Protein AF-A0A9D9UQA8-F1 (afdb_monomer_lite)

pLDDT: mean 71.12, std 26.42, range [23.62, 97.06]

Sequence (272 aa):
EAAGLLGRSFAAMNEIGAGINTLTAAIALDNKNSQYYEWRAVMYESDQQLLKACNDYESAMNLGSAGAENKAKILCGISKSKPSTSAIPKKDPPVVDQEHNIDQNNSTNPTANPNPDELGQNEVLSSGAQESNTPSPTNTEENNSQVKNDTTIIDDSDPVHDENTPKNDDSVNSFVIDEDLTISISGQELGQRKIKEVPSILILADENGRVTVNICVNKEGVVTKAEFNGTMSTIAKKSLVSLALRKAKEFEFMTGKYDLQCGTMVFNIKGS

Structure (mmCIF, N/CA/C/O backbone):
data_AF-A0A9D9UQA8-F1
#
_entry.id   AF-A0A9D9UQA8-F1
#
loop_
_atom_site.group_PDB
_atom_site.id
_atom_site.type_symbol
_atom_site.label_atom_id
_atom_site.label_alt_id
_atom_site.label_comp_id
_atom_site.label_asym_id
_atom_site.label_entity_id
_atom_site.label_seq_id
_atom_site.pdbx_PDB_ins_code
_atom_site.Cartn_x
_atom_site.Cartn_y
_atom_site.Cartn_z
_atom_site.occupancy
_atom_site.B_iso_or_equiv
_atom_site.auth_seq_id
_atom_site.auth_comp_id
_atom_site.auth_asym_id
_atom_site.auth_atom_id
_atom_site.pdbx_PDB_model_num
ATOM 1 N N . GLU A 1 1 ? 7.898 16.976 27.012 1.00 60.09 1 GLU A N 1
ATOM 2 C CA . GLU A 1 1 ? 9.272 16.548 27.363 1.00 60.09 1 GLU A CA 1
ATOM 3 C C . GLU A 1 1 ? 9.364 15.057 27.699 1.00 60.09 1 GLU A C 1
ATOM 5 O O . GLU A 1 1 ? 10.041 14.342 26.973 1.00 60.09 1 GLU A O 1
ATOM 10 N N . ALA A 1 2 ? 8.619 14.551 28.695 1.00 69.25 2 ALA A N 1
ATOM 11 C CA . ALA A 1 2 ? 8.638 13.128 29.080 1.00 69.25 2 ALA A CA 1
ATOM 12 C C . ALA A 1 2 ? 8.337 12.149 27.924 1.00 69.25 2 ALA A C 1
ATOM 14 O O . ALA A 1 2 ? 9.073 11.187 27.728 1.00 69.25 2 ALA A O 1
ATOM 15 N N . ALA A 1 3 ? 7.321 12.435 27.101 1.00 65.56 3 ALA A N 1
ATOM 16 C CA . ALA A 1 3 ? 6.983 11.610 25.934 1.00 65.56 3 ALA A CA 1
ATOM 17 C C . ALA A 1 3 ? 8.094 11.592 24.863 1.00 65.56 3 ALA A C 1
ATOM 19 O O . ALA A 1 3 ? 8.254 10.624 24.126 1.00 65.56 3 ALA A O 1
ATOM 20 N N . GLY A 1 4 ? 8.902 12.652 24.825 1.00 65.06 4 GLY A N 1
ATOM 21 C CA . GLY A 1 4 ? 10.065 12.775 23.961 1.00 65.06 4 GLY A CA 1
ATOM 22 C C . GLY A 1 4 ? 11.247 11.920 24.391 1.00 65.06 4 GLY A C 1
ATOM 23 O O . GLY A 1 4 ? 11.830 11.204 23.580 1.00 65.06 4 GLY A O 1
ATOM 24 N N . LEU A 1 5 ? 11.575 11.962 25.687 1.00 74.81 5 LEU A N 1
ATOM 25 C CA . LEU A 1 5 ? 12.575 11.060 26.260 1.00 74.81 5 LEU A CA 1
ATOM 26 C C . LEU A 1 5 ? 12.154 9.599 26.099 1.00 74.81 5 LEU A C 1
ATOM 28 O O . LEU A 1 5 ? 12.989 8.774 25.744 1.00 74.81 5 LEU A O 1
ATOM 32 N N . LEU A 1 6 ? 10.866 9.307 26.290 1.00 73.88 6 LEU A N 1
ATOM 33 C CA . LEU A 1 6 ? 10.322 7.963 26.141 1.00 73.88 6 LEU A CA 1
ATOM 34 C C . LEU A 1 6 ? 10.410 7.459 24.687 1.00 73.88 6 LEU A C 1
ATOM 36 O O . LEU A 1 6 ? 10.848 6.339 24.435 1.00 73.88 6 LEU A O 1
ATOM 40 N N . GLY A 1 7 ? 10.078 8.308 23.710 1.00 72.44 7 GLY A N 1
ATOM 41 C CA . GLY A 1 7 ? 10.264 7.984 22.293 1.00 72.44 7 GLY A CA 1
ATOM 42 C C . GLY A 1 7 ? 11.726 7.696 21.931 1.00 72.44 7 GLY A C 1
ATOM 43 O O . GLY A 1 7 ? 12.011 6.739 21.215 1.00 72.44 7 GLY A O 1
ATOM 44 N N . ARG A 1 8 ? 12.673 8.468 22.482 1.00 68.38 8 ARG A N 1
ATOM 45 C CA . ARG A 1 8 ? 14.117 8.228 22.304 1.00 68.38 8 ARG A CA 1
ATOM 46 C C . ARG A 1 8 ? 14.625 6.982 23.023 1.00 68.38 8 ARG A C 1
ATOM 48 O O . ARG A 1 8 ? 15.573 6.370 22.545 1.00 68.38 8 ARG A O 1
ATOM 55 N N . SER A 1 9 ? 14.046 6.600 24.160 1.00 77.44 9 SER A N 1
ATOM 56 C CA . SER A 1 9 ? 14.428 5.342 24.805 1.00 77.44 9 SER A CA 1
ATOM 57 C C . SER A 1 9 ? 13.991 4.143 23.973 1.00 77.44 9 SER A C 1
ATOM 59 O O . SER A 1 9 ? 14.776 3.218 23.815 1.00 77.44 9 SER A O 1
ATOM 61 N N . PHE A 1 10 ? 12.802 4.180 23.361 1.00 77.25 10 PHE A N 1
ATOM 62 C CA . PHE A 1 10 ? 12.355 3.102 22.471 1.00 77.25 10 PHE A CA 1
ATOM 63 C C . PHE A 1 10 ? 13.260 2.938 21.246 1.00 77.25 10 PHE A C 1
ATOM 65 O O . PHE A 1 10 ? 13.576 1.813 20.870 1.00 77.25 10 PHE A O 1
ATOM 72 N N . ALA A 1 11 ? 13.767 4.050 20.703 1.00 63.06 11 ALA A N 1
ATOM 73 C CA . ALA A 1 11 ? 14.803 4.044 19.671 1.00 63.06 11 ALA A CA 1
ATOM 74 C C . ALA A 1 11 ? 16.065 3.279 20.090 1.00 63.06 11 ALA A C 1
ATOM 76 O O . ALA A 1 11 ? 16.577 2.458 19.335 1.00 63.06 11 ALA A O 1
ATOM 77 N N . ALA A 1 12 ? 16.559 3.534 21.304 1.00 69.50 12 ALA A N 1
ATOM 78 C CA . ALA A 1 12 ? 17.747 2.873 21.838 1.00 69.50 12 ALA A CA 1
ATOM 79 C C . ALA A 1 12 ? 17.509 1.389 22.169 1.00 69.50 12 ALA A C 1
ATOM 81 O O . ALA A 1 12 ? 18.452 0.604 22.169 1.00 69.50 12 ALA A O 1
ATOM 82 N N . MET A 1 13 ? 16.258 1.008 22.434 1.00 77.50 13 MET A N 1
ATOM 83 C CA . MET A 1 13 ? 15.852 -0.367 22.742 1.00 77.50 13 MET A CA 1
ATOM 84 C C . MET A 1 13 ? 15.472 -1.180 21.492 1.00 77.50 13 MET A C 1
ATOM 86 O O . MET A 1 13 ? 15.017 -2.310 21.627 1.00 77.50 13 MET A O 1
ATOM 90 N N . ASN A 1 14 ? 15.652 -0.628 20.282 1.00 68.06 14 ASN A N 1
ATOM 91 C CA . ASN A 1 14 ? 15.223 -1.225 19.009 1.00 68.06 14 ASN A CA 1
ATOM 92 C C . ASN A 1 14 ? 13.710 -1.543 18.944 1.00 68.06 14 ASN A C 1
ATOM 94 O O . ASN A 1 14 ? 13.250 -2.329 18.119 1.00 68.06 14 ASN A O 1
ATOM 98 N N . GLU A 1 15 ? 12.904 -0.902 19.793 1.00 82.50 15 GLU A N 1
ATOM 99 C CA . GLU A 1 15 ? 11.448 -1.050 19.820 1.00 82.50 15 GLU A CA 1
ATOM 100 C C . GLU A 1 15 ? 10.798 -0.009 18.907 1.00 82.50 15 GLU A C 1
ATOM 102 O O . GLU A 1 15 ? 10.085 0.905 19.336 1.00 82.50 15 GLU A O 1
ATOM 107 N N . ILE A 1 16 ? 11.066 -0.146 17.611 1.00 81.25 16 ILE A N 1
ATOM 108 C CA . ILE A 1 16 ? 10.695 0.843 16.596 1.00 81.25 16 ILE A CA 1
ATOM 109 C C . ILE A 1 16 ? 9.179 1.110 16.593 1.00 81.25 16 ILE A C 1
ATOM 111 O O . ILE A 1 16 ? 8.744 2.264 16.619 1.00 81.25 16 ILE A O 1
ATOM 115 N N . GLY A 1 17 ? 8.356 0.059 16.674 1.00 83.06 17 GLY A N 1
ATOM 116 C CA . GLY A 1 17 ? 6.894 0.184 16.711 1.00 83.06 17 GLY A CA 1
ATOM 117 C C . GLY A 1 17 ? 6.357 0.915 17.951 1.00 83.06 17 GLY A C 1
ATOM 118 O O . GLY A 1 17 ? 5.493 1.789 17.832 1.00 83.06 17 GLY A O 1
ATOM 119 N N . ALA A 1 18 ? 6.884 0.608 19.141 1.00 82.62 18 ALA A N 1
ATOM 120 C CA . ALA A 1 18 ? 6.475 1.267 20.385 1.00 82.62 18 ALA A CA 1
ATOM 121 C C . ALA A 1 18 ? 6.914 2.740 20.413 1.00 82.62 18 ALA A C 1
ATOM 123 O O . ALA A 1 18 ? 6.138 3.616 20.814 1.00 82.62 18 ALA A O 1
ATOM 124 N N . GLY A 1 19 ? 8.116 3.028 19.902 1.00 87.12 19 GLY A N 1
ATOM 125 C CA . GLY A 1 19 ? 8.627 4.385 19.719 1.00 87.12 19 GLY A CA 1
ATOM 126 C C . GLY A 1 19 ? 7.745 5.217 18.792 1.00 87.12 19 GLY A C 1
ATOM 127 O O . GLY A 1 19 ? 7.335 6.318 19.165 1.00 87.12 19 GLY A O 1
ATOM 128 N N . ILE A 1 20 ? 7.373 4.672 17.629 1.00 87.62 20 ILE A N 1
ATOM 129 C CA . ILE A 1 20 ? 6.481 5.335 16.665 1.00 87.62 20 ILE A CA 1
ATOM 130 C C . ILE A 1 20 ? 5.121 5.650 17.291 1.00 87.62 20 ILE A C 1
ATOM 132 O O . ILE A 1 20 ? 4.641 6.781 17.170 1.00 87.62 20 ILE A O 1
ATOM 136 N N . ASN A 1 21 ? 4.502 4.689 17.981 1.00 87.00 21 ASN A N 1
ATOM 137 C CA . ASN A 1 21 ? 3.200 4.890 18.622 1.00 87.00 21 ASN A CA 1
ATOM 138 C C . ASN A 1 21 ? 3.270 5.957 19.721 1.00 87.00 21 ASN A C 1
ATOM 140 O O . ASN A 1 21 ? 2.433 6.860 19.773 1.00 87.00 21 ASN A O 1
ATOM 144 N N . THR A 1 22 ? 4.312 5.904 20.552 1.00 89.56 22 THR A N 1
ATOM 145 C CA . THR A 1 22 ? 4.544 6.873 21.630 1.00 89.56 22 THR A CA 1
ATOM 146 C C . THR A 1 22 ? 4.738 8.281 21.086 1.00 89.56 22 THR A C 1
ATOM 148 O O . THR A 1 22 ? 4.104 9.225 21.557 1.00 89.56 22 THR A O 1
ATOM 151 N N . LEU A 1 23 ? 5.579 8.437 20.064 1.00 88.44 23 LEU A N 1
ATOM 152 C CA . LEU A 1 23 ? 5.831 9.732 19.439 1.00 88.44 23 LEU A CA 1
ATOM 153 C C . LEU A 1 23 ? 4.602 10.241 18.687 1.00 88.44 23 LEU A C 1
ATOM 155 O O . LEU A 1 23 ? 4.336 11.438 18.690 1.00 88.44 23 LEU A O 1
ATOM 159 N N . THR A 1 24 ? 3.796 9.347 18.115 1.00 91.00 24 THR A N 1
ATOM 160 C CA . THR A 1 24 ? 2.514 9.711 17.501 1.00 91.00 24 THR A CA 1
ATOM 161 C C . THR A 1 24 ? 1.538 10.274 18.531 1.00 91.00 24 THR A C 1
ATOM 163 O O . THR A 1 24 ? 0.940 11.320 18.284 1.00 91.00 24 THR A O 1
ATOM 166 N N . ALA A 1 25 ? 1.433 9.656 19.709 1.00 86.94 25 ALA A N 1
ATOM 167 C CA . ALA A 1 25 ? 0.651 10.209 20.812 1.00 86.94 25 ALA A CA 1
ATOM 168 C C . ALA A 1 25 ? 1.235 11.541 21.319 1.00 86.94 25 ALA A C 1
ATOM 170 O O . ALA A 1 25 ? 0.491 12.486 21.569 1.00 86.94 25 ALA A O 1
ATOM 171 N N . ALA A 1 26 ? 2.564 11.657 21.415 1.00 87.56 26 ALA A N 1
ATOM 172 C CA . ALA A 1 26 ? 3.235 12.891 21.824 1.00 87.56 26 ALA A CA 1
ATOM 173 C C . ALA A 1 26 ? 2.938 14.062 20.873 1.00 87.56 26 ALA A C 1
ATOM 175 O O . ALA A 1 26 ? 2.638 15.161 21.331 1.00 87.56 26 ALA A O 1
ATOM 176 N N . ILE A 1 27 ? 2.968 13.812 19.561 1.00 92.31 27 ILE A N 1
ATOM 177 C CA . ILE A 1 27 ? 2.630 14.790 18.517 1.00 92.31 27 ILE A CA 1
ATOM 178 C C . ILE A 1 27 ? 1.151 15.178 18.586 1.00 92.31 27 ILE A C 1
ATOM 180 O O . ILE A 1 27 ? 0.821 16.345 18.400 1.00 92.31 27 ILE A O 1
ATOM 184 N N . ALA A 1 28 ? 0.256 14.231 18.880 1.00 89.88 28 ALA A N 1
ATOM 185 C CA . ALA A 1 28 ? -1.164 14.533 19.057 1.00 89.88 28 ALA A CA 1
ATOM 186 C C . ALA A 1 28 ? -1.417 15.475 20.250 1.00 89.88 28 ALA A C 1
ATOM 188 O O . ALA A 1 28 ? -2.333 16.293 20.202 1.00 89.88 28 ALA A O 1
ATOM 189 N N . LEU A 1 29 ? -0.596 15.378 21.302 1.00 88.94 29 LEU A N 1
ATOM 190 C CA . LEU A 1 29 ? -0.669 16.250 22.477 1.00 88.94 29 LEU A CA 1
ATOM 191 C C . LEU A 1 29 ? -0.004 17.614 22.246 1.00 88.94 29 LEU A C 1
ATOM 193 O O . LEU A 1 29 ? -0.522 18.633 22.698 1.00 88.94 29 LEU A O 1
ATOM 197 N N . ASP A 1 30 ? 1.136 17.643 21.559 1.00 88.88 30 ASP A N 1
ATOM 198 C CA . ASP A 1 30 ? 1.868 18.864 21.227 1.00 88.88 30 ASP A CA 1
ATOM 199 C C . ASP A 1 30 ? 2.483 18.753 19.828 1.00 88.88 30 ASP A C 1
ATOM 201 O O . ASP A 1 30 ? 3.593 18.256 19.621 1.00 88.88 30 ASP A O 1
ATOM 205 N N . ASN A 1 31 ? 1.728 19.259 18.856 1.00 91.06 31 ASN A N 1
ATOM 206 C CA . ASN A 1 31 ? 2.075 19.200 17.441 1.00 91.06 31 ASN A CA 1
ATOM 207 C C . ASN A 1 31 ? 3.057 20.291 16.994 1.00 91.06 31 ASN A C 1
ATOM 209 O O . ASN A 1 31 ? 3.408 20.323 15.814 1.00 91.06 31 ASN A O 1
ATOM 213 N N . LYS A 1 32 ? 3.481 21.189 17.896 1.00 92.75 32 LYS A N 1
ATOM 214 C CA . LYS A 1 32 ? 4.422 22.280 17.591 1.00 92.75 32 LYS A CA 1
ATOM 215 C C . LYS A 1 32 ? 5.859 21.929 17.952 1.00 92.75 32 LYS A C 1
ATOM 217 O O . LYS A 1 32 ? 6.775 22.673 17.609 1.00 92.75 32 LYS A O 1
ATOM 222 N N . ASN A 1 33 ? 6.066 20.809 18.634 1.00 89.81 33 ASN A N 1
ATOM 223 C CA . ASN A 1 33 ? 7.386 20.356 19.026 1.00 89.81 33 ASN A CA 1
ATOM 224 C C . ASN A 1 33 ? 8.083 19.629 17.869 1.00 89.81 33 ASN A C 1
ATOM 226 O O . ASN A 1 33 ? 7.773 18.475 17.567 1.00 89.81 33 ASN A O 1
ATOM 230 N N . SER A 1 34 ? 9.051 20.299 17.242 1.00 91.50 34 SER A N 1
ATOM 231 C CA . SER A 1 34 ? 9.834 19.761 16.121 1.00 91.50 34 SER A CA 1
ATOM 232 C C . SER A 1 34 ? 10.548 18.449 16.458 1.00 91.50 34 SER A C 1
ATOM 234 O O . SER A 1 34 ? 10.661 17.576 15.598 1.00 91.50 34 SER A O 1
ATOM 236 N N . GLN A 1 35 ? 10.981 18.277 17.711 1.00 88.81 35 GLN A N 1
ATOM 237 C CA . GLN A 1 35 ? 11.758 17.116 18.137 1.00 88.81 35 GLN A CA 1
ATOM 238 C C . GLN A 1 35 ? 10.957 15.817 18.049 1.00 88.81 35 GLN A C 1
ATOM 240 O O . GLN A 1 35 ? 11.527 14.773 17.746 1.00 88.81 35 GLN A O 1
ATOM 245 N N . TYR A 1 36 ? 9.642 15.855 18.291 1.00 91.25 36 TYR A N 1
ATOM 246 C CA . TYR A 1 36 ? 8.828 14.640 18.230 1.00 91.25 36 TYR A CA 1
ATOM 247 C C . TYR A 1 36 ? 8.724 14.092 16.809 1.00 91.25 36 TYR A C 1
ATOM 249 O O . TYR A 1 36 ? 8.830 12.882 16.615 1.00 91.25 36 TYR A O 1
ATOM 257 N N . TYR A 1 37 ? 8.575 14.979 15.825 1.00 93.38 37 TYR A N 1
ATOM 258 C CA . TYR A 1 37 ? 8.616 14.598 14.418 1.00 93.38 37 TYR A CA 1
ATOM 259 C C . TYR A 1 37 ? 10.005 14.086 14.040 1.00 93.38 37 TYR A C 1
ATOM 261 O O . TYR A 1 37 ? 10.109 13.031 13.436 1.00 93.38 37 TYR A O 1
ATOM 269 N N . GLU A 1 38 ? 11.080 14.752 14.466 1.00 90.44 38 GLU A N 1
ATOM 270 C CA . GLU A 1 38 ? 12.446 14.311 14.158 1.00 90.44 38 GLU A CA 1
ATOM 271 C C . GLU A 1 38 ? 12.755 12.916 14.721 1.00 90.44 38 GLU A C 1
ATOM 273 O O . GLU A 1 38 ? 13.277 12.060 14.010 1.00 90.44 38 GLU A O 1
ATOM 278 N N . TRP A 1 39 ? 12.391 12.644 15.974 1.00 89.88 39 TRP A N 1
ATOM 279 C CA . TRP A 1 39 ? 12.595 11.321 16.563 1.00 89.88 39 TRP A CA 1
ATOM 280 C C . TRP A 1 39 ? 11.745 10.258 15.880 1.00 89.88 39 TRP A C 1
ATOM 282 O O . TRP A 1 39 ? 12.228 9.149 15.665 1.00 89.88 39 TRP A O 1
ATOM 292 N N . ARG A 1 40 ? 10.509 10.587 15.487 1.00 93.88 40 ARG A N 1
ATOM 293 C CA . ARG A 1 40 ? 9.645 9.634 14.785 1.00 93.88 40 ARG A CA 1
ATOM 294 C C . ARG A 1 40 ? 10.152 9.381 13.366 1.00 93.88 40 ARG A C 1
ATOM 296 O O . ARG A 1 40 ? 10.121 8.241 12.915 1.00 93.88 40 ARG A O 1
ATOM 303 N N . ALA A 1 41 ? 10.724 10.398 12.723 1.00 92.50 41 ALA A N 1
ATOM 304 C CA . ALA A 1 41 ? 11.383 10.278 11.432 1.00 92.50 41 ALA A CA 1
ATOM 305 C C . ALA A 1 41 ? 12.580 9.324 11.482 1.00 92.50 41 ALA A C 1
ATOM 307 O O . ALA A 1 41 ? 12.692 8.461 10.620 1.00 92.50 41 ALA A O 1
ATOM 308 N N . VAL A 1 42 ? 13.427 9.425 12.516 1.00 89.31 42 VAL A N 1
ATOM 309 C CA . VAL A 1 42 ? 14.549 8.491 12.720 1.00 89.31 42 VAL A CA 1
ATOM 310 C C . VAL A 1 42 ? 14.036 7.060 12.889 1.00 89.31 42 VAL A C 1
ATOM 312 O O . VAL A 1 42 ? 14.593 6.145 12.296 1.00 89.31 42 VAL A O 1
ATOM 315 N N . MET A 1 43 ? 12.948 6.858 13.640 1.00 88.69 43 MET A N 1
ATOM 316 C CA . MET A 1 43 ? 12.330 5.532 13.789 1.00 88.69 43 MET A CA 1
ATOM 317 C C . MET A 1 43 ? 11.814 4.985 12.465 1.00 88.69 43 MET A C 1
ATOM 319 O O . MET A 1 43 ? 12.069 3.829 12.146 1.00 88.69 43 MET A O 1
ATOM 323 N N . TYR A 1 44 ? 11.151 5.812 11.660 1.00 92.44 44 TYR A N 1
ATOM 324 C CA . TYR A 1 44 ? 10.735 5.415 10.321 1.00 92.44 44 TYR A CA 1
ATOM 325 C C . TYR A 1 44 ? 11.918 5.158 9.377 1.00 92.44 44 TYR A C 1
ATOM 327 O O . TYR A 1 44 ? 11.811 4.280 8.530 1.00 92.44 44 TYR A O 1
ATOM 335 N N . GLU A 1 45 ? 13.034 5.880 9.508 1.00 87.00 45 GLU A N 1
ATOM 336 C CA . GLU A 1 45 ? 14.258 5.635 8.731 1.00 87.00 45 GLU A CA 1
ATOM 337 C C . GLU A 1 45 ? 14.864 4.271 9.095 1.00 87.00 45 GLU A C 1
ATOM 339 O O . GLU A 1 45 ? 15.165 3.481 8.202 1.00 87.00 45 GLU A O 1
ATOM 344 N N . SER A 1 46 ? 14.956 3.959 10.393 1.00 83.19 46 SER A N 1
ATOM 345 C CA . SER A 1 46 ? 15.389 2.646 10.891 1.00 83.19 46 SER A CA 1
ATOM 346 C C . SER A 1 46 ? 14.454 1.512 10.458 1.00 83.19 46 SER A C 1
ATOM 348 O O . SER A 1 46 ? 14.925 0.420 10.160 1.00 83.19 46 SER A O 1
ATOM 350 N N . ASP A 1 47 ? 13.150 1.781 10.355 1.00 84.75 47 ASP A N 1
ATOM 351 C CA . ASP A 1 47 ? 12.144 0.832 9.856 1.00 84.75 47 ASP A CA 1
ATOM 352 C C . ASP A 1 47 ? 12.058 0.767 8.319 1.00 84.75 47 ASP A C 1
ATOM 354 O O . ASP A 1 47 ? 11.118 0.193 7.771 1.00 84.75 47 ASP A O 1
ATOM 358 N N . GLN A 1 48 ? 12.977 1.428 7.602 1.00 83.06 48 GLN A N 1
ATOM 359 C CA . GLN A 1 48 ? 12.990 1.558 6.135 1.00 83.06 48 GLN A CA 1
ATOM 360 C C . GLN A 1 48 ? 11.719 2.198 5.534 1.00 83.06 48 GLN A C 1
ATOM 362 O O . GLN A 1 48 ? 11.508 2.204 4.321 1.00 83.06 48 GLN A O 1
ATOM 367 N N . GLN A 1 49 ? 10.887 2.838 6.355 1.00 84.75 49 GLN A N 1
ATOM 368 C CA . GLN A 1 49 ? 9.724 3.621 5.943 1.00 84.75 49 GLN A CA 1
ATOM 369 C C . GLN A 1 49 ? 10.143 5.044 5.529 1.00 84.75 49 GLN A C 1
ATOM 371 O O . GLN A 1 49 ? 9.637 6.041 6.052 1.00 84.75 49 GLN A O 1
ATOM 376 N N . LEU A 1 50 ? 11.054 5.146 4.553 1.00 85.19 50 LEU A N 1
ATOM 377 C CA . LEU A 1 50 ? 11.732 6.389 4.144 1.00 85.19 50 LEU A CA 1
ATOM 378 C C . LEU A 1 50 ? 10.775 7.532 3.786 1.00 85.19 50 LEU A C 1
ATOM 380 O O . LEU A 1 50 ? 11.056 8.696 4.054 1.00 85.19 50 LEU A O 1
ATOM 384 N N . LEU A 1 51 ? 9.609 7.211 3.229 1.00 84.75 51 LEU A N 1
ATOM 385 C CA . LEU A 1 51 ? 8.584 8.197 2.906 1.00 84.75 51 LEU A CA 1
ATOM 386 C C . LEU A 1 51 ? 7.915 8.788 4.158 1.00 84.75 51 LEU A C 1
ATOM 388 O O . LEU A 1 51 ? 7.664 9.991 4.220 1.00 84.75 51 LEU A O 1
ATOM 392 N N . LYS A 1 52 ? 7.617 7.965 5.170 1.00 90.75 52 LYS A N 1
ATOM 393 C CA . LYS A 1 52 ? 7.074 8.464 6.444 1.00 90.75 52 LYS A CA 1
ATOM 394 C C . LYS A 1 52 ? 8.139 9.263 7.192 1.00 90.75 52 LYS A C 1
ATOM 396 O O . LYS A 1 52 ? 7.831 10.331 7.713 1.00 90.75 52 LYS A O 1
ATOM 401 N N . ALA A 1 53 ? 9.391 8.802 7.143 1.00 92.25 53 ALA A N 1
ATOM 402 C CA . ALA A 1 53 ? 10.537 9.543 7.658 1.00 92.25 53 ALA A CA 1
ATOM 403 C C . ALA A 1 53 ? 10.670 10.915 6.986 1.00 92.25 53 ALA A C 1
ATOM 405 O O . ALA A 1 53 ? 10.801 11.926 7.666 1.00 92.25 53 ALA A O 1
ATOM 406 N N . CYS A 1 54 ? 10.559 10.963 5.659 1.00 92.38 54 CYS A N 1
ATOM 407 C CA . CYS A 1 54 ? 10.595 12.192 4.880 1.00 92.38 54 CYS A CA 1
ATOM 408 C C . CYS A 1 54 ? 9.524 13.206 5.329 1.00 92.38 54 CYS A C 1
ATOM 410 O O . CYS A 1 54 ? 9.861 14.339 5.670 1.00 92.38 54 CYS A O 1
ATOM 412 N N . ASN A 1 55 ? 8.258 12.788 5.424 1.00 91.88 55 ASN A N 1
ATOM 413 C CA . ASN A 1 55 ? 7.164 13.666 5.861 1.00 91.88 55 ASN A CA 1
ATOM 414 C C . ASN A 1 55 ? 7.376 14.221 7.281 1.00 91.88 55 ASN A C 1
ATOM 416 O O . ASN A 1 55 ? 7.079 15.386 7.566 1.00 91.88 55 ASN A O 1
ATOM 420 N N . ASP A 1 56 ? 7.901 13.396 8.186 1.00 94.69 56 ASP A N 1
ATOM 421 C CA . ASP A 1 56 ? 8.204 13.829 9.546 1.00 94.69 56 ASP A CA 1
ATOM 422 C C . ASP A 1 56 ? 9.421 14.767 9.589 1.00 94.69 56 ASP A C 1
ATOM 424 O O . ASP A 1 56 ? 9.394 15.771 10.304 1.00 94.69 56 ASP A O 1
ATOM 428 N N . TYR A 1 57 ? 10.455 14.525 8.779 1.00 94.81 57 TYR A N 1
ATOM 429 C CA . TYR A 1 57 ? 11.579 15.451 8.641 1.00 94.81 57 TYR A CA 1
ATOM 430 C C . TYR A 1 57 ? 11.155 16.795 8.038 1.00 94.81 57 TYR A C 1
ATOM 432 O O . TYR A 1 57 ? 11.613 17.839 8.501 1.00 94.81 57 TYR A O 1
ATOM 440 N N . GLU A 1 58 ? 10.238 16.812 7.070 1.00 93.38 58 GLU A N 1
ATOM 441 C CA . GLU A 1 58 ? 9.650 18.053 6.559 1.00 93.38 58 GLU A CA 1
ATOM 442 C C . GLU A 1 58 ? 8.869 18.802 7.638 1.00 93.38 58 GLU A C 1
ATOM 444 O O . GLU A 1 58 ? 9.036 20.011 7.807 1.00 93.38 58 GLU A O 1
ATOM 449 N N . SER A 1 59 ? 8.047 18.088 8.407 1.00 94.00 59 SER A N 1
ATOM 450 C CA . SER A 1 59 ? 7.273 18.670 9.506 1.00 94.00 59 SER A CA 1
ATOM 451 C C . SER A 1 59 ? 8.193 19.274 10.572 1.00 94.00 59 SER A C 1
ATOM 453 O O . SER A 1 59 ? 8.006 20.420 10.981 1.00 94.00 59 SER A O 1
ATOM 455 N N . ALA A 1 60 ? 9.251 18.557 10.961 1.00 94.12 60 ALA A N 1
ATOM 456 C CA . ALA A 1 60 ? 10.265 19.039 11.895 1.00 94.12 60 ALA A CA 1
ATOM 457 C C . ALA A 1 60 ? 11.050 20.246 11.349 1.00 94.12 60 ALA A C 1
ATOM 459 O O . ALA A 1 60 ? 11.294 21.204 12.087 1.00 94.12 60 ALA A O 1
ATOM 460 N N . MET A 1 61 ? 11.413 20.236 10.061 1.00 93.19 61 MET A N 1
ATOM 461 C CA . MET A 1 61 ? 12.073 21.356 9.382 1.00 93.19 61 MET A CA 1
ATOM 462 C C . MET A 1 61 ? 11.177 22.601 9.362 1.00 93.19 61 MET A C 1
ATOM 464 O O . MET A 1 61 ? 11.642 23.698 9.671 1.00 93.19 61 MET A O 1
ATOM 468 N N . ASN A 1 62 ? 9.890 22.444 9.047 1.00 90.31 62 ASN A N 1
ATOM 469 C CA . ASN A 1 62 ? 8.917 23.540 9.028 1.00 90.31 62 ASN A CA 1
ATOM 470 C C . ASN A 1 62 ? 8.697 24.156 10.419 1.00 90.31 62 ASN A C 1
ATOM 472 O O . ASN A 1 62 ? 8.378 25.340 10.528 1.00 90.31 62 ASN A O 1
ATOM 476 N N . LEU A 1 63 ? 8.918 23.371 11.476 1.00 91.38 63 LEU A N 1
ATOM 477 C CA . LEU A 1 63 ? 8.912 23.812 12.871 1.00 91.38 63 LEU A CA 1
ATOM 478 C C . LEU A 1 63 ? 10.277 24.355 13.349 1.00 91.38 63 LEU A C 1
ATOM 480 O O . LEU A 1 63 ? 10.383 24.815 14.483 1.00 91.38 63 LEU A O 1
ATOM 484 N N . GLY A 1 64 ? 11.307 24.348 12.494 1.00 87.31 64 GLY A N 1
ATOM 485 C CA . GLY A 1 64 ? 12.605 24.981 12.745 1.00 87.31 64 GLY A CA 1
ATOM 486 C C . GLY A 1 64 ? 13.740 24.051 13.189 1.00 87.31 64 GLY A C 1
ATOM 487 O O . GLY A 1 64 ? 14.773 24.556 13.628 1.00 87.31 64 GLY A O 1
ATOM 488 N N . SER A 1 65 ? 13.604 22.721 13.083 1.00 87.88 65 SER A N 1
ATOM 489 C CA . SER A 1 65 ? 14.730 21.809 13.355 1.00 87.88 65 SER A CA 1
ATOM 490 C C . SER A 1 65 ? 15.770 21.850 12.227 1.00 87.88 65 SER A C 1
ATOM 492 O O . SER A 1 65 ? 15.509 21.448 11.091 1.00 87.88 65 SER A O 1
ATOM 494 N N . ALA A 1 66 ? 16.985 22.292 12.562 1.00 81.81 66 ALA A N 1
ATOM 495 C CA . ALA A 1 66 ? 18.129 22.289 11.649 1.00 81.81 66 ALA A CA 1
ATOM 496 C C . ALA A 1 66 ? 18.629 20.867 11.329 1.00 81.81 66 ALA A C 1
ATOM 498 O O . ALA A 1 66 ? 19.117 20.621 10.225 1.00 81.81 66 ALA A O 1
ATOM 499 N N . GLY A 1 67 ? 18.493 19.926 12.274 1.00 79.31 67 GLY A N 1
ATOM 500 C CA . GLY A 1 67 ? 18.835 18.515 12.064 1.00 79.31 67 GLY A CA 1
ATOM 501 C C . GLY A 1 67 ? 17.926 17.875 11.017 1.00 79.31 67 GLY A C 1
ATOM 502 O O . GLY A 1 67 ? 18.400 17.256 10.059 1.00 79.31 67 GLY A O 1
ATOM 503 N N . ALA A 1 68 ? 16.623 18.137 11.134 1.00 87.50 68 ALA A N 1
ATOM 504 C CA . ALA A 1 68 ? 15.624 17.671 10.187 1.00 87.50 68 ALA A CA 1
ATOM 505 C C . ALA A 1 68 ? 15.758 18.304 8.795 1.00 87.50 68 ALA A C 1
ATOM 507 O O . ALA A 1 68 ? 15.503 17.630 7.804 1.00 87.50 68 ALA A O 1
ATOM 508 N N . GLU A 1 69 ? 16.213 19.558 8.688 1.00 84.75 69 GLU A N 1
ATOM 509 C CA . GLU A 1 69 ? 16.405 20.234 7.395 1.00 84.75 69 GLU A CA 1
ATOM 510 C C . GLU A 1 69 ? 17.357 19.463 6.466 1.00 84.75 69 GLU A C 1
ATOM 512 O O . GLU A 1 69 ? 17.086 19.292 5.275 1.00 84.75 69 GLU A O 1
ATOM 517 N N . ASN A 1 70 ? 18.486 18.990 6.996 1.00 82.00 70 ASN A N 1
ATOM 518 C CA . ASN A 1 70 ? 19.464 18.252 6.198 1.00 82.00 70 ASN A CA 1
ATOM 519 C C . ASN A 1 70 ? 18.935 16.869 5.814 1.00 82.00 70 ASN A C 1
ATOM 521 O O . ASN A 1 70 ? 19.082 16.453 4.665 1.00 82.00 70 ASN A O 1
ATOM 525 N N . LYS A 1 71 ? 18.274 16.188 6.754 1.00 86.81 71 LYS A N 1
ATOM 526 C CA . LYS A 1 71 ? 17.656 14.881 6.518 1.00 86.81 71 LYS A CA 1
ATOM 527 C C . LYS A 1 71 ? 16.527 14.959 5.489 1.00 86.81 71 LYS A C 1
ATOM 529 O O . LYS A 1 71 ? 16.529 14.164 4.556 1.00 86.81 71 LYS A O 1
ATOM 534 N N . ALA A 1 72 ? 15.651 15.960 5.570 1.00 86.88 72 ALA A N 1
ATOM 535 C CA . ALA A 1 72 ? 14.589 16.197 4.592 1.00 86.88 72 ALA A CA 1
ATOM 536 C C . ALA A 1 72 ? 15.152 16.406 3.178 1.00 86.88 72 ALA A C 1
ATOM 538 O O . ALA A 1 72 ? 14.666 15.810 2.226 1.00 86.88 72 ALA A O 1
ATOM 539 N N . LYS A 1 73 ? 16.227 17.185 3.007 1.00 82.81 73 LYS A N 1
ATOM 540 C CA . LYS A 1 73 ? 16.847 17.373 1.680 1.00 82.81 73 LYS A CA 1
ATOM 541 C C . LYS A 1 73 ? 17.362 16.069 1.074 1.00 82.81 73 LYS A C 1
ATOM 543 O O . LYS A 1 73 ? 17.195 15.854 -0.123 1.00 82.81 73 LYS A O 1
ATOM 548 N N . ILE A 1 74 ? 18.003 15.232 1.893 1.00 81.19 74 ILE A N 1
ATOM 549 C CA . ILE A 1 74 ? 18.620 13.975 1.451 1.00 81.19 74 ILE A CA 1
ATOM 550 C C . ILE A 1 74 ? 17.547 12.922 1.154 1.00 81.19 74 ILE A C 1
ATOM 552 O O . ILE A 1 74 ? 17.593 12.298 0.100 1.00 81.19 74 ILE A O 1
ATOM 556 N N . LEU A 1 75 ? 16.579 12.741 2.059 1.00 79.56 75 LEU A N 1
ATOM 557 C CA . LEU A 1 75 ? 15.542 11.713 1.935 1.00 79.56 75 LEU A CA 1
ATOM 558 C C . LEU A 1 75 ? 14.393 12.108 0.997 1.00 79.56 75 LEU A C 1
ATOM 560 O O . LEU A 1 75 ? 13.885 11.254 0.278 1.00 79.56 75 LEU A O 1
ATOM 564 N N . CYS A 1 76 ? 13.972 13.374 0.997 1.00 81.31 76 CYS A N 1
ATOM 565 C CA . CYS A 1 76 ? 12.807 13.843 0.237 1.00 81.31 76 CYS A CA 1
ATOM 566 C C . CYS A 1 76 ? 13.162 14.426 -1.136 1.00 81.31 76 CYS A C 1
ATOM 568 O O . CYS A 1 76 ? 12.271 14.728 -1.926 1.00 81.31 76 CYS A O 1
ATOM 570 N N . GLY A 1 77 ? 14.448 14.666 -1.419 1.00 67.38 77 GLY A N 1
ATOM 571 C CA . GLY A 1 77 ? 14.880 15.335 -2.650 1.00 67.38 77 GLY A CA 1
ATOM 572 C C . GLY A 1 77 ? 14.477 16.815 -2.739 1.00 67.38 77 GLY A C 1
ATOM 573 O O . GLY A 1 77 ? 14.514 17.402 -3.821 1.00 67.38 77 GLY A O 1
ATOM 574 N N . ILE A 1 78 ? 14.091 17.444 -1.622 1.00 56.47 78 ILE A N 1
ATOM 575 C CA . ILE A 1 78 ? 13.595 18.825 -1.615 1.00 56.47 78 ILE A CA 1
ATOM 576 C C . ILE A 1 78 ? 14.756 19.815 -1.529 1.00 56.47 78 ILE A C 1
ATOM 578 O O . ILE A 1 78 ? 15.392 19.971 -0.491 1.00 56.47 78 ILE A O 1
ATOM 582 N N . SER A 1 79 ? 14.982 20.578 -2.599 1.00 45.06 79 SER A N 1
ATOM 583 C CA . SER A 1 79 ? 15.686 21.863 -2.518 1.00 45.06 79 SER A CA 1
ATOM 584 C C . SER A 1 79 ? 14.713 22.916 -1.983 1.00 45.06 79 SER A C 1
ATOM 586 O O . SER A 1 79 ? 13.671 23.136 -2.587 1.00 45.06 79 SER A O 1
ATOM 588 N N . LYS A 1 80 ? 15.036 23.532 -0.836 1.00 46.50 80 LYS A N 1
ATOM 589 C CA . LYS A 1 80 ? 14.240 24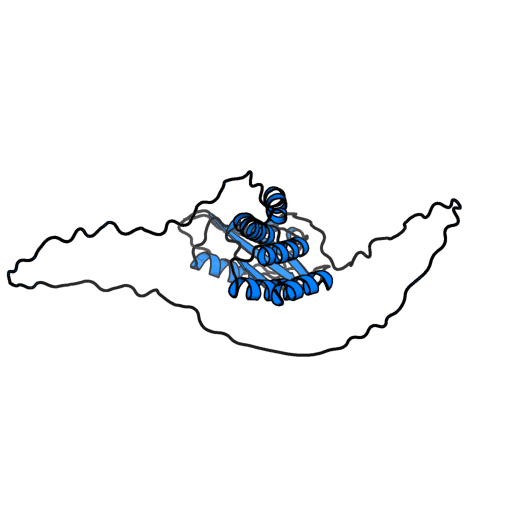.541 -0.101 1.00 46.50 80 LYS A CA 1
ATOM 590 C C . LYS A 1 80 ? 13.170 25.272 -0.936 1.00 46.50 80 LYS A C 1
ATOM 592 O O . LYS A 1 80 ? 13.472 26.278 -1.574 1.00 46.50 80 LYS A O 1
ATOM 597 N N . SER A 1 81 ? 11.906 24.891 -0.775 1.00 37.91 81 SER A N 1
ATOM 598 C CA . SER A 1 81 ? 10.787 25.829 -0.892 1.00 37.91 81 SER A CA 1
ATOM 599 C C . SER A 1 81 ? 10.248 26.120 0.510 1.00 37.91 81 SER A C 1
ATOM 601 O O . SER A 1 81 ? 9.692 25.254 1.178 1.00 37.91 81 SER A O 1
ATOM 603 N N . LYS A 1 82 ? 10.481 27.353 0.965 1.00 35.88 82 LYS A N 1
ATOM 604 C CA . LYS A 1 82 ? 9.955 27.967 2.197 1.00 35.88 82 LYS A CA 1
ATOM 605 C C . LYS A 1 82 ? 8.397 27.959 2.173 1.00 35.88 82 LYS A C 1
ATOM 607 O O . LYS A 1 82 ? 7.834 27.921 1.081 1.00 35.88 82 LYS A O 1
ATOM 612 N N . PRO A 1 83 ? 7.693 27.951 3.328 1.00 38.81 83 PRO A N 1
ATOM 613 C CA . PRO A 1 83 ? 6.440 27.222 3.499 1.00 38.81 83 PRO A CA 1
ATOM 614 C C . PRO A 1 83 ? 5.244 27.905 2.839 1.00 38.81 83 PRO A C 1
ATOM 616 O O . PRO A 1 83 ? 5.059 29.118 2.947 1.00 38.81 83 PRO A O 1
ATOM 619 N N . SER A 1 84 ? 4.375 27.091 2.239 1.00 30.00 84 SER A N 1
ATOM 620 C CA . SER A 1 84 ? 2.998 27.483 1.958 1.00 30.00 84 SER A CA 1
ATOM 621 C C . SER A 1 84 ? 2.220 27.459 3.269 1.00 30.00 84 SER A C 1
ATOM 623 O O . SER A 1 84 ? 1.662 26.440 3.669 1.00 30.00 84 SER A O 1
ATOM 625 N N . THR A 1 85 ? 2.215 28.596 3.957 1.00 32.41 85 THR A N 1
ATOM 626 C CA . THR A 1 85 ? 1.257 28.908 5.014 1.00 32.41 85 THR A CA 1
ATOM 627 C C . THR A 1 85 ? -0.152 28.577 4.532 1.00 32.41 85 THR A C 1
ATOM 629 O O . THR A 1 85 ? -0.592 29.084 3.500 1.00 32.41 85 THR A O 1
ATOM 632 N N . SER A 1 86 ? -0.859 27.746 5.297 1.00 35.50 86 SER A N 1
ATOM 633 C CA . SER A 1 86 ? -2.295 27.526 5.175 1.00 35.50 86 SER A CA 1
ATOM 634 C C . SER A 1 86 ? -3.029 28.854 4.998 1.00 35.50 86 SER A C 1
ATOM 636 O O . SER A 1 86 ? -2.978 29.730 5.865 1.00 35.50 86 SER A O 1
ATOM 638 N N . ALA A 1 87 ? -3.727 28.999 3.875 1.00 30.08 87 ALA A N 1
ATOM 639 C CA . ALA A 1 87 ? -4.699 30.058 3.691 1.00 30.08 87 ALA A CA 1
ATOM 640 C C . ALA A 1 87 ? -5.840 29.850 4.699 1.00 30.08 87 ALA A C 1
ATOM 642 O O . ALA A 1 87 ? -6.706 28.997 4.527 1.00 30.08 87 ALA A O 1
ATOM 643 N N . ILE A 1 88 ? -5.828 30.639 5.770 1.00 34.19 88 ILE A N 1
ATOM 644 C CA . ILE A 1 88 ? -7.046 30.992 6.495 1.00 34.19 88 ILE A CA 1
ATOM 645 C C . ILE A 1 88 ? -7.856 31.886 5.541 1.00 34.19 88 ILE A C 1
ATOM 647 O O . ILE A 1 88 ? -7.315 32.908 5.103 1.00 34.19 88 ILE A O 1
ATOM 651 N N . PRO A 1 89 ? -9.126 31.577 5.219 1.00 32.22 89 PRO A N 1
ATOM 652 C CA . PRO A 1 89 ? -9.988 32.511 4.509 1.00 32.22 89 PRO A CA 1
ATOM 653 C C . PRO A 1 89 ? -10.249 33.712 5.425 1.00 32.22 89 PRO A C 1
ATOM 655 O O . PRO A 1 89 ? -10.966 33.609 6.423 1.00 32.22 89 PRO A O 1
ATOM 658 N N . LYS A 1 90 ? -9.639 34.860 5.123 1.00 33.47 90 LYS A N 1
ATOM 659 C CA . LYS A 1 90 ? -10.052 36.131 5.719 1.00 33.47 90 LYS A CA 1
ATOM 660 C C . LYS A 1 90 ? -11.362 36.548 5.058 1.00 33.47 90 LYS A C 1
ATOM 662 O O . LYS A 1 90 ? -11.410 36.763 3.854 1.00 33.47 90 LYS A O 1
ATOM 667 N N . LYS A 1 91 ? -12.407 36.622 5.884 1.00 33.09 91 LYS A N 1
ATOM 668 C CA . LYS A 1 91 ? -13.649 37.357 5.637 1.00 33.09 91 LYS A CA 1
ATOM 669 C C . LYS A 1 91 ? -13.331 38.781 5.175 1.00 33.09 91 LYS A C 1
ATOM 671 O O . LYS A 1 91 ? -12.612 39.498 5.871 1.00 33.09 91 LYS A O 1
ATOM 676 N N . ASP A 1 92 ? -13.933 39.167 4.061 1.00 32.41 92 ASP A N 1
ATOM 677 C CA . ASP A 1 92 ? -14.127 40.558 3.659 1.00 32.41 92 ASP A CA 1
ATOM 678 C C . ASP A 1 92 ? -15.177 41.259 4.560 1.00 32.41 92 ASP A C 1
ATOM 680 O O . ASP A 1 92 ? -15.888 40.596 5.326 1.00 32.41 92 ASP A O 1
ATOM 684 N N . PRO A 1 93 ? -15.203 42.606 4.564 1.00 37.22 93 PRO A N 1
ATOM 685 C CA . PRO A 1 93 ? -15.408 43.435 5.753 1.00 37.22 93 PRO A CA 1
ATOM 686 C C . PRO A 1 93 ? -16.880 43.789 6.018 1.00 37.22 93 PRO A C 1
ATOM 688 O O . PRO A 1 93 ? -17.679 43.817 5.085 1.00 37.22 93 PRO A O 1
ATOM 691 N N . PRO A 1 94 ? -17.233 44.211 7.247 1.00 32.16 94 PRO A N 1
ATOM 692 C CA . PRO A 1 94 ? -18.403 45.048 7.461 1.00 32.16 94 PRO A CA 1
ATOM 693 C C . PRO A 1 94 ? -17.984 46.464 7.883 1.00 32.16 94 PRO A C 1
ATOM 695 O O . PRO A 1 94 ? -17.559 46.693 9.015 1.00 32.16 94 PRO A O 1
ATOM 698 N N . VAL A 1 95 ? -18.145 47.421 6.966 1.00 30.80 95 VAL A N 1
ATOM 699 C CA . VAL A 1 95 ? -18.432 48.814 7.329 1.00 30.80 95 VAL A CA 1
ATOM 700 C C . VAL A 1 95 ? -19.930 48.868 7.614 1.00 30.80 95 VAL A C 1
ATOM 702 O O . VAL A 1 95 ? -20.745 48.607 6.733 1.00 30.80 95 VAL A O 1
ATOM 705 N N . VAL A 1 96 ? -20.273 49.133 8.871 1.00 29.72 96 VAL A N 1
ATOM 706 C CA . VAL A 1 96 ? -21.622 49.482 9.314 1.00 29.72 96 VAL A CA 1
ATOM 707 C C . VAL A 1 96 ? -21.773 50.986 9.142 1.00 29.72 96 VAL A C 1
ATOM 709 O O . VAL A 1 96 ? -21.039 51.729 9.781 1.00 29.72 96 VAL A O 1
ATOM 712 N N . ASP A 1 97 ? -22.750 51.404 8.342 1.00 26.50 97 ASP A N 1
ATOM 713 C CA . ASP A 1 97 ? -23.486 52.643 8.570 1.00 26.50 97 ASP A CA 1
ATOM 714 C C . ASP A 1 97 ? -24.978 52.413 8.267 1.00 26.50 97 ASP A C 1
ATOM 716 O O . ASP A 1 97 ? -25.370 52.113 7.144 1.00 26.50 97 ASP A O 1
ATOM 720 N N . GLN A 1 98 ? -25.754 52.570 9.341 1.00 29.16 98 GLN A N 1
ATOM 721 C CA . GLN A 1 98 ? -27.120 53.090 9.462 1.00 29.16 98 GLN A CA 1
ATOM 722 C C . GLN A 1 98 ? -28.354 52.333 8.923 1.00 29.16 98 GLN A C 1
ATOM 724 O O . GLN A 1 98 ? -28.451 51.853 7.800 1.00 29.16 98 GLN A O 1
ATOM 729 N N . GLU A 1 99 ? -29.336 52.305 9.827 1.00 24.59 99 GLU A N 1
ATOM 730 C CA . GLU A 1 99 ? -30.692 51.765 9.778 1.00 24.59 99 GLU A CA 1
ATOM 731 C C . GLU A 1 99 ? -31.596 52.448 8.735 1.00 24.59 99 GLU A C 1
ATOM 733 O O . GLU A 1 99 ? -31.625 53.675 8.674 1.00 24.59 99 GLU A O 1
ATO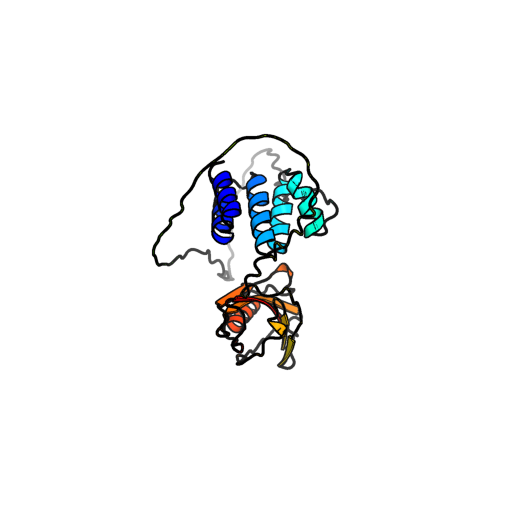M 738 N N . HIS A 1 100 ? -32.472 51.685 8.062 1.00 29.33 100 HIS A N 1
ATOM 739 C CA . HIS A 1 100 ? -33.928 51.918 8.111 1.00 29.33 100 HIS A CA 1
ATOM 740 C C . HIS A 1 100 ? -34.757 50.789 7.467 1.00 29.33 100 HIS A C 1
ATOM 742 O O . HIS A 1 100 ? -34.351 50.149 6.503 1.00 29.33 100 HIS A O 1
ATOM 748 N N . ASN A 1 101 ? -35.937 50.596 8.065 1.00 26.64 101 ASN A N 1
ATOM 749 C CA . ASN A 1 101 ? -37.051 49.690 7.761 1.00 26.64 101 ASN A CA 1
ATOM 750 C C . ASN A 1 101 ? -37.492 49.601 6.279 1.00 26.64 101 ASN A C 1
ATOM 752 O O . ASN A 1 101 ? -37.400 50.584 5.550 1.00 26.64 101 ASN A O 1
ATOM 756 N N . ILE A 1 102 ? -38.129 48.480 5.896 1.00 30.12 102 ILE A N 1
ATOM 757 C CA . ILE A 1 102 ? -39.596 48.340 5.673 1.00 30.12 102 ILE A CA 1
ATOM 758 C C . ILE A 1 102 ? -39.914 46.978 4.997 1.00 30.12 102 ILE A C 1
ATOM 760 O O . ILE A 1 102 ? -39.428 46.668 3.917 1.00 30.12 102 ILE A O 1
ATOM 764 N N . ASP A 1 103 ? -40.735 46.199 5.707 1.00 26.44 103 ASP A N 1
ATOM 765 C CA . ASP A 1 103 ? -41.837 45.294 5.326 1.00 26.44 103 ASP A CA 1
ATOM 766 C C . ASP A 1 103 ? -41.926 44.469 4.013 1.00 26.44 103 ASP A C 1
ATOM 768 O O . ASP A 1 103 ? -41.864 44.964 2.894 1.00 26.44 103 ASP A O 1
ATOM 772 N N . GLN A 1 104 ? -42.384 43.227 4.259 1.00 28.72 104 GLN A N 1
ATOM 773 C CA . GLN A 1 104 ? -43.417 42.442 3.553 1.00 28.72 104 GLN A CA 1
ATOM 774 C C . GLN A 1 104 ? -43.080 41.538 2.340 1.00 28.72 104 GLN A C 1
ATOM 776 O O . GLN A 1 104 ? -42.950 41.969 1.205 1.00 28.72 104 GLN A O 1
ATOM 781 N N . ASN A 1 105 ? -43.190 40.228 2.628 1.00 25.30 105 ASN A N 1
ATOM 782 C CA . ASN A 1 105 ? -44.175 39.288 2.052 1.00 25.30 105 ASN A CA 1
ATOM 783 C C . ASN A 1 105 ? -44.014 38.879 0.566 1.00 25.30 105 ASN A C 1
ATOM 785 O O . ASN A 1 105 ? -44.363 39.639 -0.326 1.00 25.30 105 ASN A O 1
ATOM 789 N N . ASN A 1 106 ? -43.628 37.626 0.274 1.00 27.70 106 ASN A N 1
ATOM 790 C CA . ASN A 1 106 ? -44.555 36.502 0.020 1.00 27.70 106 ASN A CA 1
ATOM 791 C C . ASN A 1 106 ? -43.842 35.267 -0.593 1.00 27.70 106 ASN A C 1
ATOM 793 O O . ASN A 1 106 ? -42.938 35.386 -1.412 1.00 27.70 106 ASN A O 1
ATOM 797 N N . SER A 1 107 ? -44.334 34.091 -0.194 1.00 26.22 107 SER A N 1
ATOM 798 C CA . SER A 1 107 ? -44.177 32.724 -0.729 1.00 26.22 107 SER A CA 1
ATOM 799 C C . SER A 1 107 ? -43.627 32.503 -2.149 1.00 26.22 107 SER A C 1
ATOM 801 O O . SER A 1 107 ? -44.139 33.059 -3.115 1.00 26.22 107 SER A O 1
ATOM 803 N N . THR A 1 108 ? -42.774 31.479 -2.298 1.00 27.91 108 THR A N 1
ATOM 804 C CA . THR A 1 108 ? -43.092 30.229 -3.039 1.00 27.91 108 THR A CA 1
ATOM 805 C C . THR A 1 108 ? -41.989 29.165 -2.853 1.00 27.91 108 THR A C 1
ATOM 807 O O . THR A 1 108 ? -40.814 29.418 -3.079 1.00 27.91 108 THR A O 1
ATOM 810 N N . ASN A 1 109 ? -42.387 27.959 -2.438 1.00 25.45 109 ASN A N 1
ATOM 811 C CA . ASN A 1 109 ? -41.657 26.683 -2.606 1.00 25.45 109 ASN A CA 1
ATOM 812 C C . ASN A 1 109 ? -42.210 26.004 -3.896 1.00 25.45 109 ASN A C 1
ATOM 814 O O . ASN A 1 109 ? -43.303 26.426 -4.290 1.00 25.45 109 ASN A O 1
ATOM 818 N N . PRO A 1 110 ? -41.613 24.951 -4.528 1.00 37.47 110 PRO A N 1
ATOM 819 C CA . PRO A 1 110 ? -40.861 23.860 -3.878 1.00 37.47 110 PRO A CA 1
ATOM 820 C C . PRO A 1 110 ? -39.701 23.176 -4.674 1.00 37.47 110 PRO A C 1
ATOM 822 O O . PRO A 1 110 ? -39.585 23.282 -5.892 1.00 37.47 110 PRO A O 1
ATOM 825 N N . THR A 1 111 ? -39.001 22.270 -3.965 1.00 24.41 111 THR A N 1
ATOM 826 C CA . THR A 1 111 ? -38.382 20.989 -4.421 1.00 24.41 111 THR A CA 1
ATOM 827 C C . THR A 1 111 ? -36.871 20.960 -4.714 1.00 24.41 111 THR A C 1
ATOM 829 O O . THR A 1 111 ? -36.440 21.365 -5.784 1.00 24.41 111 THR A O 1
ATOM 832 N N . ALA A 1 112 ? -36.079 20.346 -3.819 1.00 27.75 112 ALA A N 1
ATOM 833 C CA . ALA A 1 112 ? -35.363 19.075 -4.058 1.00 27.75 112 ALA A CA 1
ATOM 834 C C . ALA A 1 112 ? -34.450 18.697 -2.867 1.00 27.75 112 ALA A C 1
ATOM 836 O O . ALA A 1 112 ? -33.854 19.541 -2.210 1.00 27.75 112 ALA A O 1
ATOM 837 N N . ASN A 1 113 ? -34.414 17.394 -2.601 1.00 30.41 113 ASN A N 1
ATOM 838 C CA . ASN A 1 113 ? -33.872 16.670 -1.447 1.00 30.41 113 ASN A CA 1
ATOM 839 C C . ASN A 1 113 ? -32.333 16.776 -1.272 1.00 30.41 113 ASN A C 1
ATOM 841 O O . ASN A 1 113 ? -31.628 16.773 -2.282 1.00 30.41 113 ASN A O 1
ATOM 845 N N . PRO A 1 114 ? -31.790 16.758 -0.036 1.00 31.97 114 PRO A N 1
ATOM 846 C CA . PRO A 1 114 ? -30.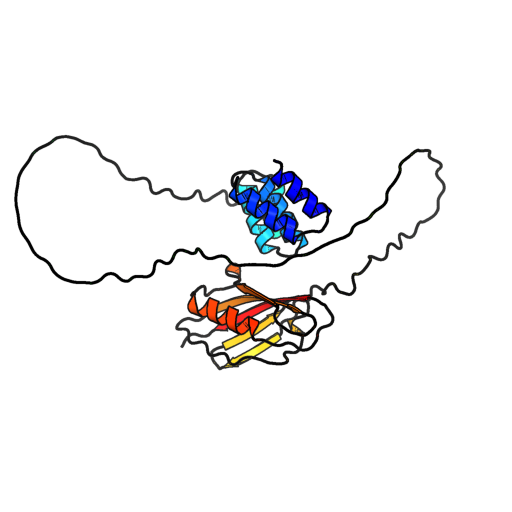351 16.675 0.226 1.00 31.97 114 PRO A CA 1
ATOM 847 C C . PRO A 1 114 ? -29.834 15.222 0.262 1.00 31.97 114 PRO A C 1
ATOM 849 O O . PRO A 1 114 ? -30.491 14.320 0.781 1.00 31.97 114 PRO A O 1
ATOM 852 N N . ASN A 1 115 ? -28.635 15.016 -0.289 1.00 34.12 115 ASN A N 1
ATOM 853 C CA . ASN A 1 115 ? -27.892 13.753 -0.286 1.00 34.12 115 ASN A CA 1
ATOM 854 C C . ASN A 1 115 ? -27.158 13.560 1.067 1.00 34.12 115 ASN A C 1
ATOM 856 O O . ASN A 1 115 ? -26.493 14.506 1.500 1.00 34.12 115 ASN A O 1
ATOM 860 N N . PRO A 1 116 ? -27.243 12.392 1.733 1.00 40.09 116 PRO A N 1
ATOM 861 C CA . PRO A 1 116 ? -26.542 12.112 2.984 1.00 40.09 116 PRO A CA 1
ATOM 862 C C . PRO A 1 116 ? -25.272 11.284 2.734 1.00 40.09 116 PRO A C 1
ATOM 864 O O . PRO A 1 116 ? -25.365 10.111 2.403 1.00 40.09 116 PRO A O 1
ATOM 867 N N . ASP A 1 117 ? -24.092 11.870 2.929 1.00 33.16 117 ASP A N 1
ATOM 868 C CA . ASP A 1 117 ? -22.836 11.112 3.050 1.00 33.16 117 ASP A CA 1
ATOM 869 C C . ASP A 1 117 ? -21.836 11.894 3.915 1.00 33.16 117 ASP A C 1
ATOM 871 O O . ASP A 1 117 ? -20.808 12.398 3.466 1.00 33.16 117 ASP A O 1
ATOM 875 N N . GLU A 1 118 ? -22.159 12.002 5.202 1.00 37.09 118 GLU A N 1
ATOM 876 C CA . GLU A 1 118 ? -21.195 12.377 6.229 1.00 37.09 118 GLU A CA 1
ATOM 877 C C . GLU A 1 118 ? -21.232 11.301 7.315 1.00 37.09 118 GLU A C 1
ATOM 879 O O . GLU A 1 118 ? -22.201 11.175 8.062 1.00 37.09 118 GLU A O 1
ATOM 884 N N . LEU A 1 119 ? -20.187 10.475 7.371 1.00 34.78 119 LEU A N 1
ATOM 885 C CA . LEU A 1 119 ? -19.968 9.554 8.480 1.00 34.78 119 LEU A CA 1
ATOM 886 C C . LEU A 1 119 ? -18.600 9.829 9.091 1.00 34.78 119 LEU A C 1
ATOM 888 O O . LEU A 1 119 ? -17.551 9.542 8.506 1.00 34.78 119 LEU A O 1
ATOM 892 N N . GLY A 1 120 ? -18.664 10.394 10.297 1.00 34.81 120 GLY A N 1
ATOM 893 C CA . GLY A 1 120 ? -17.578 10.437 11.260 1.00 34.81 120 GLY A CA 1
ATOM 894 C C . GLY A 1 120 ? -17.193 9.032 11.719 1.00 34.81 120 GLY A C 1
ATOM 895 O O . GLY A 1 120 ? -17.999 8.103 11.721 1.00 34.81 120 GLY A O 1
ATOM 896 N N . GLN A 1 121 ? -15.925 8.882 12.084 1.00 36.59 121 GLN A N 1
ATOM 897 C CA . GLN A 1 121 ? -15.356 7.623 12.542 1.00 36.59 121 GLN A CA 1
ATOM 898 C C . GLN A 1 121 ? -15.201 7.674 14.057 1.00 36.59 121 GLN A C 1
ATOM 900 O O . GLN A 1 121 ? -14.337 8.379 14.563 1.00 36.59 121 GLN A O 1
ATOM 905 N N . ASN A 1 122 ? -16.023 6.897 14.750 1.00 37.84 122 ASN A N 1
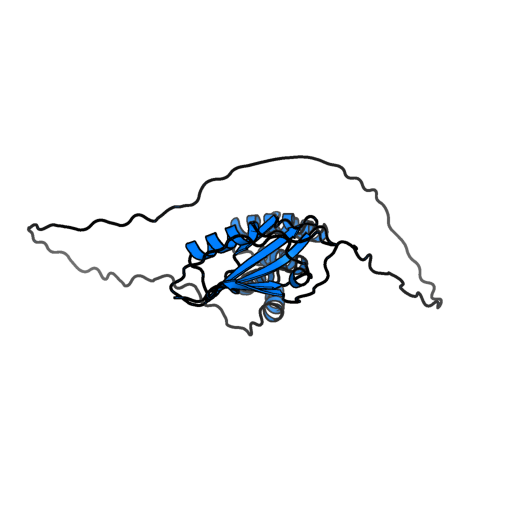ATOM 906 C CA . ASN A 1 122 ? -15.701 6.312 16.042 1.00 37.84 122 ASN A CA 1
ATOM 907 C C . ASN A 1 122 ? -16.229 4.885 15.992 1.00 37.84 122 ASN A C 1
ATOM 909 O O . ASN A 1 122 ? -17.437 4.714 15.924 1.00 37.84 122 ASN A O 1
ATOM 913 N N . GLU A 1 123 ? -15.339 3.896 16.035 1.00 30.98 123 GLU A N 1
ATOM 914 C CA . GLU A 1 123 ? -15.544 2.688 16.836 1.00 30.98 123 GLU A CA 1
ATOM 915 C C . GLU A 1 123 ? -14.247 1.871 16.925 1.00 30.98 123 GLU A C 1
ATOM 917 O O . GLU A 1 123 ? -13.528 1.649 15.952 1.00 30.98 123 GLU A O 1
ATOM 922 N N . VAL A 1 124 ? -13.942 1.506 18.165 1.00 46.41 124 VAL A N 1
ATOM 923 C CA . VAL A 1 124 ? -12.763 0.811 18.693 1.00 46.41 124 VAL A CA 1
ATOM 924 C C . VAL A 1 124 ? -13.200 -0.612 19.036 1.00 46.41 124 VAL A C 1
ATOM 926 O O . VAL A 1 124 ? -14.324 -0.732 19.497 1.00 46.41 124 VAL A O 1
ATOM 929 N N . LEU A 1 125 ? -12.344 -1.640 18.928 1.00 28.47 125 LEU A N 1
ATOM 930 C CA . LEU A 1 125 ? -12.339 -2.875 19.758 1.00 28.47 125 LEU A CA 1
ATOM 931 C C . LEU A 1 125 ? -11.095 -3.719 19.359 1.00 28.47 125 LEU A C 1
ATOM 933 O O . LEU A 1 125 ? -10.923 -4.001 18.181 1.00 28.47 125 LEU A O 1
ATOM 937 N N . SER A 1 126 ? -10.097 -3.949 20.237 1.00 37.09 126 SER A N 1
ATOM 938 C CA . SER A 1 126 ? -10.023 -4.969 21.325 1.00 37.09 126 SER A CA 1
ATOM 939 C C . SER A 1 126 ? -9.333 -6.266 20.825 1.00 37.09 126 SER A C 1
ATOM 941 O O . SER A 1 126 ? -9.655 -6.682 19.724 1.00 37.09 126 SER A O 1
ATOM 943 N N . SER A 1 127 ? -8.424 -7.006 21.489 1.00 34.22 127 SER A N 1
ATOM 944 C CA . SER A 1 127 ? -7.777 -7.037 22.827 1.00 34.22 127 SER A CA 1
ATOM 945 C C . SER A 1 127 ? -6.682 -8.151 22.866 1.00 34.22 127 SER A C 1
ATOM 947 O O . SER A 1 127 ? -6.662 -8.996 21.974 1.00 34.22 127 SER A O 1
ATOM 949 N N . GLY A 1 128 ? -5.841 -8.186 23.927 1.00 27.77 128 GLY A N 1
ATOM 950 C CA . GLY A 1 128 ? -5.076 -9.360 24.446 1.00 27.77 128 GLY A CA 1
ATOM 951 C C . GLY A 1 128 ? -3.537 -9.187 24.480 1.00 27.77 128 GLY A C 1
ATOM 952 O O . GLY A 1 128 ? -2.935 -9.167 23.418 1.00 27.77 128 GLY A O 1
ATOM 953 N N . ALA A 1 129 ? -2.864 -8.841 25.599 1.00 28.59 129 ALA A N 1
ATOM 954 C CA . ALA A 1 129 ? -2.367 -9.691 26.721 1.00 28.59 129 ALA A CA 1
ATOM 955 C C . ALA A 1 129 ? -1.441 -10.841 26.237 1.00 28.59 129 ALA A C 1
ATOM 957 O O . ALA A 1 129 ? -1.844 -11.562 25.339 1.00 28.59 129 ALA A O 1
ATOM 958 N N . GLN A 1 130 ? -0.216 -11.102 26.724 1.00 29.98 130 GLN A N 1
ATOM 959 C CA . GLN A 1 130 ? 0.358 -11.080 28.082 1.00 29.98 130 GLN A CA 1
ATOM 960 C C . GLN A 1 130 ? 1.903 -11.275 27.992 1.00 29.98 130 GLN A C 1
ATOM 962 O O . GLN A 1 130 ? 2.339 -11.960 27.076 1.00 29.98 130 GLN A O 1
ATOM 967 N N . GLU A 1 131 ? 2.656 -10.725 28.965 1.00 25.42 131 GLU A N 1
ATOM 968 C CA . GLU A 1 131 ? 3.805 -11.318 29.717 1.00 25.42 131 GLU A CA 1
ATOM 969 C C . GLU A 1 131 ? 4.983 -12.011 28.979 1.00 25.42 131 GLU A C 1
ATOM 971 O O . GLU A 1 131 ? 4.802 -12.739 28.021 1.00 25.42 131 GLU A O 1
ATOM 976 N N . SER A 1 132 ? 6.249 -12.003 29.407 1.00 24.59 132 SER A N 1
ATOM 977 C CA . SER A 1 132 ? 7.012 -11.432 30.525 1.00 24.59 132 SER A CA 1
ATOM 978 C C . SER A 1 132 ? 8.478 -11.890 30.362 1.00 24.59 132 SER A C 1
ATOM 980 O O . SER A 1 132 ? 8.741 -12.875 29.675 1.00 24.59 132 SER A O 1
ATOM 982 N N . ASN A 1 133 ? 9.380 -11.262 31.129 1.00 26.08 133 ASN A N 1
ATOM 983 C CA . ASN A 1 133 ? 10.669 -11.785 31.626 1.00 26.08 133 ASN A CA 1
ATOM 984 C C . ASN A 1 133 ? 11.966 -11.408 30.874 1.00 26.08 133 ASN A C 1
ATOM 986 O O . ASN A 1 133 ? 12.554 -12.184 30.129 1.00 26.08 133 ASN A O 1
ATOM 990 N N . THR A 1 134 ? 12.482 -10.233 31.249 1.00 26.03 134 THR A N 1
ATOM 991 C CA . THR A 1 134 ? 13.841 -9.979 31.799 1.00 26.03 134 THR A CA 1
ATOM 992 C C . THR A 1 134 ? 14.402 -11.197 32.595 1.00 26.03 134 THR A C 1
ATOM 994 O O . THR A 1 134 ? 13.584 -11.944 33.134 1.00 26.03 134 THR A O 1
ATOM 997 N N . PRO A 1 135 ? 15.733 -11.385 32.821 1.00 33.09 135 PRO A N 1
ATOM 998 C CA . PRO A 1 135 ? 16.662 -10.293 33.106 1.00 33.09 135 PRO A CA 1
ATOM 999 C C . PRO A 1 135 ? 18.134 -10.388 32.643 1.00 33.09 135 PRO A C 1
ATOM 1001 O O . PRO A 1 135 ? 18.732 -11.448 32.486 1.00 33.09 135 PRO A O 1
ATOM 1004 N N . SER A 1 136 ? 18.706 -9.182 32.540 1.00 25.02 136 SER A N 1
ATOM 1005 C CA . SER A 1 136 ? 20.115 -8.805 32.768 1.00 25.02 136 SER A CA 1
ATOM 1006 C C . SER A 1 136 ? 20.713 -9.493 34.016 1.00 25.02 136 SER A C 1
ATOM 1008 O O . SER A 1 136 ? 19.942 -9.860 34.907 1.00 25.02 136 SER A O 1
ATOM 1010 N N . PRO A 1 137 ? 22.047 -9.639 34.166 1.00 34.88 137 PRO A N 1
ATOM 1011 C CA . PRO A 1 137 ? 22.848 -8.544 34.749 1.00 34.88 137 PRO A CA 1
ATOM 1012 C C . PRO A 1 137 ? 24.215 -8.330 34.040 1.00 34.88 137 PRO A C 1
ATOM 1014 O O . PRO A 1 137 ? 24.749 -9.275 33.475 1.00 34.88 137 PRO A O 1
ATOM 1017 N N . THR A 1 138 ? 24.848 -7.149 33.926 1.00 23.62 138 THR A N 1
ATOM 1018 C CA . THR A 1 138 ? 25.184 -6.059 34.879 1.00 23.62 138 THR A CA 1
ATOM 1019 C C . THR A 1 138 ? 26.686 -6.078 35.252 1.00 23.62 138 THR A C 1
ATOM 1021 O O . THR A 1 138 ? 27.181 -7.097 35.723 1.00 23.62 138 THR A O 1
ATOM 1024 N N . ASN A 1 139 ? 27.318 -4.890 35.146 1.00 28.70 139 ASN A N 1
ATOM 1025 C CA . ASN A 1 139 ? 28.485 -4.367 35.899 1.00 28.70 139 ASN A CA 1
ATOM 1026 C C . ASN A 1 139 ? 29.914 -4.804 35.495 1.00 28.70 139 ASN A C 1
ATOM 1028 O O . ASN A 1 139 ? 30.145 -5.974 35.234 1.00 28.70 139 ASN A O 1
ATOM 1032 N N . THR A 1 140 ? 30.965 -3.967 35.485 1.00 27.30 140 THR A N 1
ATOM 1033 C CA . THR A 1 140 ? 31.196 -2.551 35.858 1.00 27.30 140 THR A CA 1
ATOM 1034 C C . THR A 1 140 ? 32.595 -2.135 35.336 1.00 27.30 140 THR A C 1
ATOM 1036 O O . THR A 1 140 ? 33.477 -2.982 35.211 1.00 27.30 140 THR A O 1
ATOM 1039 N N . GLU A 1 141 ? 32.734 -0.843 35.008 1.00 26.72 141 GLU A N 1
ATOM 1040 C CA . GLU A 1 141 ? 33.885 0.098 35.096 1.00 26.72 141 GLU A CA 1
ATOM 1041 C C . GLU A 1 141 ? 35.130 -0.380 35.906 1.00 26.72 141 GLU A C 1
ATOM 1043 O O . GLU A 1 141 ? 35.009 -1.182 36.820 1.00 26.72 141 GLU A O 1
ATOM 1048 N N . GLU A 1 142 ? 36.382 0.068 35.760 1.00 26.45 142 GLU A N 1
ATOM 1049 C CA . GLU A 1 142 ? 37.047 1.212 35.123 1.00 26.45 142 GLU A CA 1
ATOM 1050 C C . GLU A 1 142 ? 38.586 1.032 35.301 1.00 26.45 142 GLU A C 1
ATOM 1052 O O . GLU A 1 142 ? 39.035 0.221 36.111 1.00 26.45 142 GLU A O 1
ATOM 1057 N N . ASN A 1 143 ? 39.365 1.912 34.653 1.00 26.95 143 ASN A N 1
ATOM 1058 C CA . ASN A 1 143 ? 40.743 2.351 34.967 1.00 26.95 143 ASN A CA 1
ATOM 1059 C C . ASN A 1 143 ? 41.983 1.698 34.304 1.00 26.95 143 ASN A C 1
ATOM 1061 O O . ASN A 1 143 ? 42.658 0.830 34.844 1.00 26.95 143 ASN A O 1
ATOM 1065 N N . ASN A 1 144 ? 42.355 2.315 33.172 1.00 28.56 144 ASN A N 1
ATOM 1066 C CA . ASN A 1 144 ? 43.557 3.149 32.971 1.00 28.56 144 ASN A CA 1
ATOM 1067 C C . ASN A 1 144 ? 44.967 2.548 33.192 1.00 28.56 144 ASN A C 1
ATOM 1069 O O . ASN A 1 144 ? 45.452 2.480 34.318 1.00 28.56 144 ASN A O 1
ATOM 1073 N N . SER A 1 145 ? 45.714 2.329 32.100 1.00 31.73 145 SER A N 1
ATOM 1074 C CA . SER A 1 145 ? 46.969 3.055 31.794 1.00 31.73 145 SER A CA 1
ATOM 1075 C C . SER A 1 145 ? 47.648 2.514 30.531 1.00 31.73 145 SER A C 1
ATOM 1077 O O . SER A 1 145 ? 47.745 1.312 30.307 1.00 31.73 145 SER A O 1
ATOM 1079 N N . GLN A 1 146 ? 48.129 3.445 29.710 1.00 34.75 146 GLN A N 1
ATOM 1080 C CA . GLN A 1 146 ? 48.851 3.241 28.455 1.00 34.75 146 GLN A CA 1
ATOM 1081 C C . GLN A 1 146 ? 50.118 2.384 28.596 1.00 34.75 146 GLN A C 1
ATOM 1083 O O . GLN A 1 146 ? 51.030 2.762 29.326 1.00 34.75 146 GLN A O 1
ATOM 1088 N N . VAL A 1 147 ? 50.258 1.368 27.738 1.00 34.12 147 VAL A N 1
ATOM 1089 C CA . VAL A 1 147 ? 51.548 0.978 27.142 1.00 34.12 147 VAL A CA 1
ATOM 1090 C C . VAL A 1 147 ? 51.294 0.594 25.683 1.00 34.12 147 VAL A C 1
ATOM 1092 O O . VAL A 1 147 ? 50.562 -0.345 25.389 1.00 34.12 147 VAL A O 1
ATOM 1095 N N . LYS A 1 148 ? 51.882 1.367 24.764 1.00 36.34 148 LYS A N 1
ATOM 1096 C CA . LYS A 1 148 ? 51.954 1.060 23.331 1.00 36.34 148 LYS A CA 1
ATOM 1097 C C . LYS A 1 148 ? 52.729 -0.237 23.152 1.00 36.34 148 LYS A C 1
ATOM 1099 O O . LYS A 1 148 ? 53.840 -0.283 23.658 1.00 36.34 148 LYS A O 1
ATOM 1104 N N . ASN A 1 149 ? 52.192 -1.195 22.399 1.00 30.38 149 ASN A N 1
ATOM 1105 C CA . ASN A 1 149 ? 52.958 -2.126 21.573 1.00 30.38 149 ASN A CA 1
ATOM 1106 C C . ASN A 1 149 ? 52.062 -2.654 20.445 1.00 30.38 149 ASN A C 1
ATOM 1108 O O . ASN A 1 149 ? 50.915 -3.034 20.652 1.00 30.38 149 ASN A O 1
ATOM 1112 N N . ASP A 1 150 ? 52.639 -2.592 19.257 1.00 40.50 150 ASP A N 1
ATOM 1113 C CA . ASP A 1 150 ? 52.162 -2.976 17.938 1.00 40.50 150 ASP A CA 1
ATOM 1114 C C . ASP A 1 150 ? 51.648 -4.426 17.879 1.00 40.50 150 ASP A C 1
ATOM 1116 O O . ASP A 1 150 ? 52.401 -5.366 18.130 1.00 40.50 150 ASP A O 1
ATOM 1120 N N . THR A 1 151 ? 50.363 -4.617 17.565 1.00 34.28 151 THR A N 1
ATOM 1121 C CA . THR A 1 151 ? 49.813 -5.860 17.000 1.00 34.28 151 THR A CA 1
ATOM 1122 C C . THR A 1 151 ? 48.521 -5.519 16.265 1.00 34.28 151 THR A C 1
ATOM 1124 O O . THR A 1 151 ? 47.576 -4.978 16.835 1.00 34.28 151 THR A O 1
ATOM 1127 N N . THR A 1 152 ? 48.504 -5.823 14.974 1.00 39.72 152 THR A N 1
ATOM 1128 C CA . THR A 1 152 ? 47.366 -5.740 14.063 1.00 39.72 152 THR A CA 1
ATOM 1129 C C . THR A 1 152 ? 46.190 -6.557 14.613 1.00 39.72 152 THR A C 1
ATOM 1131 O O . THR A 1 152 ? 46.203 -7.783 14.540 1.00 39.72 152 THR A O 1
ATOM 1134 N N . ILE A 1 153 ? 45.180 -5.893 15.181 1.00 35.44 153 ILE A N 1
ATOM 1135 C CA . ILE A 1 153 ? 43.880 -6.515 15.449 1.00 35.44 153 ILE A CA 1
ATOM 1136 C C . ILE A 1 153 ? 43.112 -6.465 14.131 1.00 35.44 153 ILE A C 1
ATOM 1138 O O . ILE A 1 153 ? 42.702 -5.401 13.671 1.00 35.44 153 ILE A O 1
ATOM 1142 N N . ILE A 1 154 ? 42.998 -7.625 13.496 1.00 43.09 154 ILE A N 1
ATOM 1143 C CA . ILE A 1 154 ? 41.991 -7.884 12.475 1.00 43.09 154 ILE A CA 1
ATOM 1144 C C . ILE A 1 154 ? 40.659 -7.799 13.224 1.00 43.09 154 ILE A C 1
ATOM 1146 O O . ILE A 1 154 ? 40.383 -8.633 14.085 1.00 43.09 154 ILE A O 1
ATOM 1150 N N . ASP A 1 155 ? 39.904 -6.731 12.978 1.00 35.97 155 ASP A N 1
ATOM 1151 C CA . ASP A 1 155 ? 38.529 -6.575 13.450 1.00 35.97 155 ASP A CA 1
ATOM 1152 C C . ASP A 1 155 ? 37.640 -7.519 12.634 1.00 35.97 155 ASP A C 1
ATOM 1154 O O . ASP A 1 155 ? 36.977 -7.119 11.683 1.00 35.97 155 ASP A O 1
ATOM 1158 N N . ASP A 1 156 ? 37.710 -8.806 12.974 1.00 45.66 156 ASP A N 1
ATOM 1159 C CA . ASP A 1 156 ? 36.780 -9.846 12.533 1.00 45.66 156 ASP A CA 1
ATOM 1160 C C . ASP A 1 156 ? 35.532 -9.782 13.428 1.00 45.66 156 ASP A C 1
ATOM 1162 O O . ASP A 1 156 ? 35.161 -10.717 14.138 1.00 45.66 156 ASP A O 1
ATOM 1166 N N . SER A 1 157 ? 34.899 -8.611 13.447 1.00 46.28 157 SER A N 1
ATOM 1167 C CA . SER A 1 157 ? 33.515 -8.489 13.876 1.00 46.28 157 SER A CA 1
ATOM 1168 C C . SER A 1 157 ? 32.658 -8.788 12.652 1.00 46.28 157 SER A C 1
ATOM 1170 O O . SER A 1 157 ? 32.133 -7.873 12.015 1.00 46.28 157 SER A O 1
ATOM 1172 N N . ASP A 1 158 ? 32.553 -10.071 12.293 1.00 46.81 158 ASP A N 1
ATOM 1173 C CA . ASP A 1 158 ? 31.504 -10.528 11.384 1.00 46.81 158 ASP A CA 1
ATOM 1174 C C . ASP A 1 158 ? 30.179 -9.928 11.886 1.00 46.81 158 ASP A C 1
ATOM 1176 O O . ASP A 1 158 ? 29.811 -10.147 13.051 1.00 46.81 158 ASP A O 1
ATOM 1180 N N . PRO A 1 159 ? 29.464 -9.124 11.075 1.00 50.22 159 PRO A N 1
ATOM 1181 C CA . PRO A 1 159 ? 28.172 -8.620 11.488 1.00 50.22 159 PRO A CA 1
ATOM 1182 C C . PRO A 1 159 ? 27.301 -9.839 11.757 1.00 50.22 159 PRO A C 1
ATOM 1184 O O . PRO A 1 159 ? 27.201 -10.730 10.913 1.00 50.22 159 PRO A O 1
ATOM 1187 N N . VAL A 1 160 ? 26.685 -9.885 12.939 1.00 45.50 160 VAL A N 1
ATOM 1188 C CA . VAL A 1 160 ? 25.633 -10.849 13.257 1.00 45.50 160 VAL A CA 1
ATOM 1189 C C . VAL A 1 160 ? 24.526 -10.623 12.231 1.00 45.50 160 VAL A C 1
ATOM 1191 O O . VAL A 1 160 ? 23.652 -9.776 12.404 1.00 45.50 160 VAL A O 1
ATOM 1194 N N . HIS A 1 161 ? 24.617 -11.315 11.099 1.00 49.62 161 HIS A N 1
ATOM 1195 C CA . HIS A 1 161 ? 23.566 -11.356 10.112 1.00 49.62 161 HIS A CA 1
ATOM 1196 C C . HIS A 1 161 ? 22.454 -12.154 10.764 1.00 49.62 161 HIS A C 1
ATOM 1198 O O . HIS A 1 161 ? 22.526 -13.378 10.857 1.00 49.62 161 HIS A O 1
ATOM 1204 N N . ASP A 1 162 ? 21.441 -11.444 11.250 1.00 55.34 162 ASP A N 1
ATOM 1205 C CA . ASP A 1 162 ? 20.152 -12.055 11.499 1.00 55.34 162 ASP A CA 1
ATOM 1206 C C . ASP A 1 162 ? 19.711 -12.692 10.175 1.00 55.34 162 ASP A C 1
ATOM 1208 O O . ASP A 1 162 ? 19.329 -12.002 9.224 1.00 55.34 162 ASP A O 1
ATOM 1212 N N . GLU A 1 163 ? 19.850 -14.019 10.080 1.00 62.19 163 GLU A N 1
ATOM 1213 C CA . GLU A 1 163 ? 19.526 -14.799 8.881 1.00 62.19 163 GLU A CA 1
ATOM 1214 C C . GLU A 1 163 ? 18.073 -14.593 8.433 1.00 62.19 163 GLU A C 1
ATOM 1216 O O . GLU A 1 163 ? 17.728 -14.910 7.289 1.00 62.19 163 GLU A O 1
ATOM 1221 N N . ASN A 1 164 ? 17.238 -14.055 9.327 1.00 72.38 164 ASN A N 1
ATOM 1222 C CA . ASN A 1 164 ? 15.829 -13.796 9.130 1.00 72.38 164 ASN A CA 1
ATOM 1223 C C . ASN A 1 164 ? 15.511 -12.369 8.653 1.00 72.38 164 ASN A C 1
ATOM 1225 O O . ASN A 1 164 ? 14.344 -12.047 8.434 1.00 72.38 164 ASN A O 1
ATOM 1229 N N . THR A 1 165 ? 16.515 -11.515 8.440 1.00 70.19 165 THR A N 1
ATOM 1230 C CA . THR A 1 165 ? 16.298 -10.204 7.818 1.00 70.19 165 THR A CA 1
ATOM 1231 C C . THR A 1 165 ? 16.274 -10.340 6.289 1.00 70.19 165 THR A C 1
ATOM 1233 O O . THR A 1 165 ? 17.272 -10.777 5.698 1.00 70.19 165 THR A O 1
ATOM 1236 N N . PRO A 1 166 ? 15.168 -9.968 5.614 1.00 73.69 166 PRO A N 1
ATOM 1237 C CA . PRO A 1 166 ? 15.104 -9.971 4.159 1.00 73.69 166 PRO A CA 1
ATOM 1238 C C . PRO A 1 166 ? 16.143 -9.037 3.547 1.00 73.69 166 PRO A C 1
ATOM 1240 O O . PRO A 1 166 ? 16.404 -7.946 4.054 1.00 73.69 166 PRO A O 1
ATOM 1243 N N . LYS A 1 167 ? 16.722 -9.444 2.416 1.00 75.75 167 LYS A N 1
ATOM 1244 C CA . LYS A 1 167 ? 17.593 -8.554 1.644 1.00 75.75 167 LYS A CA 1
ATOM 1245 C C . LYS A 1 167 ? 16.763 -7.469 0.973 1.00 75.75 167 LYS A C 1
ATOM 1247 O O . LYS A 1 167 ? 15.628 -7.708 0.568 1.00 75.75 167 LYS A O 1
ATOM 1252 N N . ASN A 1 168 ? 17.361 -6.294 0.800 1.00 68.88 168 ASN A N 1
ATOM 1253 C CA . ASN A 1 168 ? 16.757 -5.231 0.012 1.00 68.88 168 ASN A CA 1
ATOM 1254 C C . ASN A 1 168 ? 16.876 -5.563 -1.486 1.00 68.88 168 ASN A C 1
ATOM 1256 O O . ASN A 1 168 ? 17.864 -5.220 -2.133 1.00 68.88 168 ASN A O 1
ATOM 1260 N N . ASP A 1 169 ? 15.901 -6.313 -1.997 1.00 74.62 169 ASP A N 1
ATOM 1261 C CA . ASP A 1 169 ? 15.784 -6.695 -3.401 1.00 74.62 169 ASP A CA 1
ATOM 1262 C C . ASP A 1 169 ? 14.423 -6.255 -3.953 1.00 74.62 169 ASP A C 1
ATOM 1264 O O . ASP A 1 169 ? 13.369 -6.775 -3.569 1.00 74.62 169 ASP A O 1
ATOM 1268 N N . ASP A 1 170 ? 14.472 -5.304 -4.883 1.00 79.38 170 ASP A N 1
ATOM 1269 C CA . ASP A 1 170 ? 13.309 -4.682 -5.514 1.00 79.38 170 ASP A CA 1
ATOM 1270 C C . ASP A 1 170 ? 12.908 -5.339 -6.842 1.00 79.38 170 ASP A C 1
ATOM 1272 O O . ASP A 1 170 ? 12.184 -4.741 -7.643 1.00 79.38 170 ASP A O 1
ATOM 1276 N N . SER A 1 171 ? 13.348 -6.575 -7.094 1.00 80.06 171 SER A N 1
ATOM 1277 C CA . SER A 1 171 ? 12.930 -7.349 -8.263 1.00 80.06 171 SER A CA 1
ATOM 1278 C C . SER A 1 171 ? 11.409 -7.348 -8.404 1.00 80.06 171 SER A C 1
ATOM 1280 O O . SER A 1 171 ? 10.678 -7.665 -7.463 1.00 80.06 171 SER A O 1
ATOM 1282 N N . VAL A 1 172 ? 10.940 -6.991 -9.598 1.00 83.12 172 VAL A N 1
ATOM 1283 C CA . VAL A 1 172 ? 9.516 -6.841 -9.901 1.00 83.12 172 VAL A CA 1
ATOM 1284 C C . VAL A 1 172 ? 8.997 -8.103 -10.574 1.00 83.12 172 VAL A C 1
ATOM 1286 O O . VAL A 1 172 ? 9.556 -8.564 -11.568 1.00 83.12 172 VAL A O 1
ATOM 1289 N N . ASN A 1 173 ? 7.874 -8.612 -10.083 1.00 87.62 173 ASN A N 1
ATOM 1290 C CA . ASN A 1 173 ? 7.071 -9.620 -10.761 1.00 87.62 173 ASN A CA 1
ATOM 1291 C C . ASN A 1 173 ? 5.739 -9.005 -11.175 1.00 87.62 173 ASN A C 1
ATOM 1293 O O . ASN A 1 173 ? 5.004 -8.484 -10.340 1.00 87.62 173 ASN A O 1
ATOM 1297 N N . SER A 1 174 ? 5.451 -9.035 -12.472 1.00 90.19 174 SER A N 1
ATOM 1298 C CA . SER A 1 174 ? 4.263 -8.426 -13.058 1.00 90.19 174 SER A CA 1
ATOM 1299 C C . SER A 1 174 ? 3.487 -9.468 -13.845 1.00 90.19 174 SER A C 1
ATOM 1301 O O . SER A 1 174 ? 4.064 -10.187 -14.659 1.00 90.19 174 SER A O 1
ATOM 1303 N N . PHE A 1 175 ? 2.179 -9.529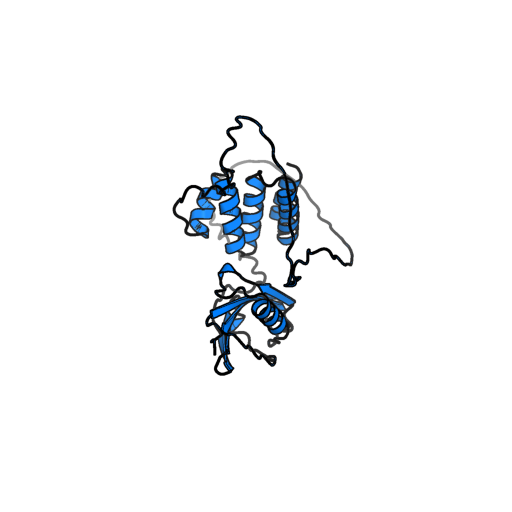 -13.626 1.00 90.44 175 PHE A N 1
ATOM 1304 C CA . PHE A 1 175 ? 1.287 -10.473 -14.285 1.00 90.44 175 PHE A CA 1
ATOM 1305 C C . PHE A 1 175 ? -0.058 -9.815 -14.584 1.00 90.44 175 PHE A C 1
ATOM 1307 O O . PHE A 1 175 ? -0.512 -8.901 -13.892 1.00 90.44 175 PHE A O 1
ATOM 1314 N N . VAL A 1 176 ? -0.674 -10.269 -15.668 1.00 90.62 176 VAL A N 1
ATOM 1315 C CA . VAL A 1 176 ? -1.949 -9.754 -16.164 1.00 90.62 176 VAL A CA 1
ATOM 1316 C C . VAL A 1 176 ? -3.070 -10.581 -15.542 1.00 90.62 176 VAL A C 1
ATOM 1318 O O . VAL A 1 176 ? -3.018 -11.809 -15.603 1.00 90.62 176 VAL A O 1
ATOM 1321 N N . ILE A 1 177 ? -4.045 -9.917 -14.920 1.00 89.62 177 ILE A N 1
ATOM 1322 C CA . ILE A 1 177 ? -5.252 -10.562 -14.384 1.00 89.62 177 ILE A CA 1
ATOM 1323 C C . ILE A 1 177 ? -6.322 -10.625 -15.471 1.00 89.62 177 ILE A C 1
ATOM 1325 O O . ILE A 1 177 ? -6.886 -11.685 -15.730 1.00 89.62 177 ILE A O 1
ATOM 1329 N N . ASP A 1 178 ? -6.560 -9.486 -16.118 1.00 87.19 178 ASP A N 1
ATOM 1330 C CA . ASP A 1 178 ? -7.504 -9.298 -17.213 1.00 87.19 178 ASP A CA 1
ATOM 1331 C C . ASP A 1 178 ? -6.996 -8.179 -18.153 1.00 87.19 178 ASP A C 1
ATOM 1333 O O . ASP A 1 178 ? -5.885 -7.666 -17.988 1.00 87.19 178 ASP A O 1
ATOM 1337 N N . GLU A 1 179 ? -7.766 -7.825 -19.184 1.00 87.19 179 GLU A N 1
ATOM 1338 C CA . GLU A 1 179 ? -7.360 -6.827 -20.190 1.00 87.19 179 GLU A CA 1
ATOM 1339 C C . GLU A 1 179 ? -7.133 -5.422 -19.593 1.00 87.19 179 GLU A C 1
ATOM 1341 O O . GLU A 1 179 ? -6.274 -4.660 -20.078 1.00 87.19 179 GLU A O 1
ATOM 1346 N N . ASP A 1 180 ? -7.829 -5.134 -18.493 1.00 90.81 180 ASP A N 1
ATOM 1347 C CA . ASP A 1 180 ? -7.898 -3.838 -17.828 1.00 90.81 180 ASP A CA 1
ATOM 1348 C C . ASP A 1 180 ? -7.091 -3.789 -16.524 1.00 90.81 180 ASP A C 1
ATOM 1350 O O . ASP A 1 180 ? -6.884 -2.717 -15.959 1.00 90.81 180 ASP A O 1
ATOM 1354 N N . LEU A 1 181 ? -6.567 -4.921 -16.056 1.00 93.12 181 LEU A N 1
ATOM 1355 C CA . LEU A 1 181 ? -5.884 -5.046 -14.781 1.00 93.12 181 LEU A CA 1
ATOM 1356 C C . LEU A 1 181 ? -4.583 -5.832 -14.906 1.00 93.12 181 LEU A C 1
ATOM 1358 O O . LEU A 1 181 ? -4.534 -7.032 -15.183 1.00 93.12 181 LEU A O 1
ATOM 1362 N N . THR A 1 182 ? -3.494 -5.147 -14.577 1.00 94.06 182 THR A N 1
ATOM 1363 C CA . THR A 1 182 ? -2.170 -5.748 -14.407 1.00 94.06 182 THR A CA 1
ATOM 1364 C C . THR A 1 182 ? -1.672 -5.497 -12.994 1.00 94.06 182 THR A C 1
ATOM 1366 O O . THR A 1 182 ? -1.691 -4.361 -12.518 1.00 94.06 182 THR A O 1
ATOM 1369 N N . ILE A 1 183 ? -1.184 -6.542 -12.331 1.00 94.94 183 ILE A N 1
ATOM 1370 C CA . ILE A 1 183 ? -0.639 -6.448 -10.977 1.00 94.94 183 ILE A CA 1
ATOM 1371 C C . ILE A 1 183 ? 0.877 -6.587 -11.036 1.00 94.94 183 ILE A C 1
ATOM 1373 O O . ILE A 1 183 ? 1.400 -7.485 -11.693 1.00 94.94 183 ILE A O 1
ATOM 1377 N N . SER A 1 184 ? 1.577 -5.701 -10.332 1.00 93.56 184 SER A N 1
ATOM 1378 C CA . SER A 1 184 ? 3.032 -5.744 -10.175 1.00 93.56 184 SER A CA 1
ATOM 1379 C C . SER A 1 184 ? 3.399 -5.797 -8.694 1.00 93.56 184 SER A C 1
ATOM 1381 O O . SER A 1 184 ? 2.878 -5.012 -7.907 1.00 93.56 184 SER A O 1
ATOM 1383 N N . ILE A 1 185 ? 4.286 -6.712 -8.311 1.00 94.12 185 ILE A N 1
ATOM 1384 C CA . ILE A 1 185 ? 4.727 -6.944 -6.930 1.00 94.12 185 ILE A CA 1
ATOM 1385 C C . ILE A 1 185 ? 6.246 -6.794 -6.861 1.00 94.12 185 ILE A C 1
ATOM 1387 O O . ILE A 1 185 ? 6.953 -7.350 -7.701 1.00 94.12 185 ILE A O 1
ATOM 1391 N N . SER A 1 186 ? 6.752 -6.069 -5.865 1.00 91.38 186 SER A N 1
ATOM 1392 C CA . SER A 1 186 ? 8.191 -5.851 -5.660 1.00 91.38 186 SER A CA 1
ATOM 1393 C C . SER A 1 186 ? 8.550 -5.615 -4.190 1.00 91.38 186 SER A C 1
ATOM 1395 O O . SER A 1 186 ? 7.666 -5.347 -3.378 1.00 91.38 186 SER A O 1
ATOM 1397 N N . GLY A 1 187 ? 9.846 -5.665 -3.865 1.00 86.12 187 GLY A N 1
ATOM 1398 C CA . GLY A 1 187 ? 10.406 -5.330 -2.548 1.00 86.12 187 GLY A CA 1
ATOM 1399 C C . GLY A 1 187 ? 10.723 -6.552 -1.684 1.00 86.12 187 GLY A C 1
ATOM 1400 O O . GLY A 1 187 ? 9.968 -7.518 -1.681 1.00 86.12 187 GLY A O 1
ATOM 1401 N N . GLN A 1 188 ? 11.847 -6.514 -0.965 1.00 86.94 188 GLN A N 1
ATOM 1402 C CA . GLN A 1 188 ? 12.340 -7.575 -0.065 1.00 86.94 188 GLN A CA 1
ATOM 1403 C C . GLN A 1 188 ? 12.270 -9.006 -0.631 1.00 86.94 188 GLN A C 1
ATOM 1405 O O . GLN A 1 188 ? 11.818 -9.936 0.046 1.00 86.94 188 GLN A O 1
ATOM 1410 N N . GLU A 1 189 ? 12.665 -9.185 -1.896 1.00 86.38 189 GLU A N 1
ATOM 1411 C CA . GLU A 1 189 ? 12.572 -10.456 -2.641 1.00 86.38 189 GLU A CA 1
ATOM 1412 C C . GLU A 1 189 ? 11.127 -10.971 -2.840 1.00 86.38 189 GLU A C 1
ATOM 1414 O O . GLU A 1 189 ? 10.913 -12.056 -3.386 1.00 86.38 189 GLU A O 1
ATOM 1419 N N . LEU A 1 190 ? 10.100 -10.200 -2.465 1.00 88.69 190 LEU A N 1
ATOM 1420 C CA . LEU A 1 190 ? 8.697 -10.596 -2.585 1.00 88.69 190 LEU A CA 1
ATOM 1421 C C . LEU A 1 190 ? 8.260 -10.737 -4.045 1.00 88.69 190 LEU A C 1
ATOM 1423 O O . LEU A 1 190 ? 7.439 -11.594 -4.354 1.00 88.69 190 LEU A O 1
ATOM 1427 N N . GLY A 1 191 ? 8.847 -9.960 -4.959 1.00 84.62 191 GLY A N 1
ATOM 1428 C CA . GLY A 1 191 ? 8.626 -10.158 -6.392 1.00 84.62 191 GLY A CA 1
ATOM 1429 C C . GLY A 1 191 ? 9.168 -11.503 -6.890 1.00 84.62 191 GLY A C 1
ATOM 1430 O O . GLY A 1 191 ? 8.559 -12.142 -7.739 1.00 84.62 191 GLY A O 1
ATOM 1431 N N . GLN A 1 192 ? 10.259 -12.012 -6.317 1.00 88.94 192 GLN A N 1
ATOM 1432 C CA . GLN A 1 192 ? 10.789 -13.337 -6.673 1.00 88.94 192 GLN A CA 1
ATOM 1433 C C . GLN A 1 192 ? 10.010 -14.479 -6.012 1.00 88.94 192 GLN A C 1
ATOM 1435 O O . GLN A 1 192 ? 10.091 -15.635 -6.444 1.00 88.94 192 GLN A O 1
ATOM 1440 N N . ARG A 1 193 ? 9.234 -14.172 -4.968 1.00 90.50 193 ARG A N 1
ATOM 1441 C CA . ARG A 1 193 ? 8.407 -15.146 -4.268 1.00 90.50 193 ARG A CA 1
ATOM 1442 C C . ARG A 1 193 ? 7.244 -15.573 -5.159 1.00 90.50 193 ARG A C 1
ATOM 1444 O O . ARG A 1 193 ? 6.401 -14.775 -5.562 1.00 90.50 193 ARG A O 1
ATOM 1451 N N . LYS A 1 194 ? 7.190 -16.870 -5.461 1.00 91.88 194 LYS A N 1
ATOM 1452 C CA . LYS A 1 194 ? 6.117 -17.449 -6.277 1.00 91.88 194 LYS A CA 1
ATOM 1453 C C . LYS A 1 194 ? 4.766 -17.256 -5.594 1.00 91.88 194 LYS A C 1
ATOM 1455 O O . LYS A 1 194 ? 4.642 -17.471 -4.390 1.00 91.88 194 LYS A O 1
ATOM 1460 N N . ILE A 1 195 ? 3.758 -16.913 -6.384 1.00 94.19 195 ILE A N 1
ATOM 1461 C CA . ILE A 1 195 ? 2.375 -16.795 -5.926 1.00 94.19 195 ILE A CA 1
ATOM 1462 C C . ILE A 1 195 ? 1.745 -18.187 -5.976 1.00 94.19 195 ILE A C 1
ATOM 1464 O O . ILE A 1 195 ? 1.873 -18.890 -6.978 1.00 94.19 195 ILE A O 1
ATOM 1468 N N . LYS A 1 196 ? 1.119 -18.593 -4.873 1.00 93.94 196 LYS A N 1
ATOM 1469 C CA . LYS A 1 196 ? 0.401 -19.862 -4.744 1.00 93.94 196 LYS A CA 1
ATOM 1470 C C . LYS A 1 196 ? -1.034 -19.712 -5.241 1.00 93.94 196 LYS A C 1
ATOM 1472 O O . LYS A 1 196 ? -1.490 -20.546 -6.016 1.00 93.94 196 LYS A O 1
ATOM 1477 N N . GLU A 1 197 ? -1.712 -18.645 -4.825 1.00 91.69 197 GLU A N 1
ATOM 1478 C CA . GLU A 1 197 ? -3.094 -18.367 -5.203 1.00 91.69 197 GLU A CA 1
ATOM 1479 C C . GLU A 1 197 ? -3.290 -16.880 -5.503 1.00 91.69 197 GLU A C 1
ATOM 1481 O O . GLU A 1 197 ? -2.888 -16.004 -4.733 1.00 91.69 197 GLU A O 1
ATOM 1486 N N . VAL A 1 198 ? -3.900 -16.615 -6.658 1.00 93.31 198 VAL A N 1
ATOM 1487 C CA . VAL A 1 198 ? -4.327 -15.283 -7.083 1.00 93.31 198 VAL A CA 1
ATOM 1488 C C . VAL A 1 198 ? -5.844 -15.224 -6.898 1.00 93.31 198 VAL A C 1
ATOM 1490 O O . VAL A 1 198 ? -6.544 -16.044 -7.497 1.00 93.31 198 VAL A O 1
ATOM 1493 N N . PRO A 1 199 ? -6.380 -14.289 -6.097 1.00 92.50 199 PRO A N 1
ATOM 1494 C CA . PRO A 1 199 ? -7.816 -14.188 -5.900 1.00 92.50 199 PRO A CA 1
ATOM 1495 C C . PRO A 1 199 ? -8.509 -13.743 -7.189 1.00 92.50 199 PRO A C 1
ATOM 1497 O O . PRO A 1 199 ? -7.932 -13.048 -8.026 1.00 92.50 199 PRO A O 1
ATOM 1500 N N . SER A 1 200 ? -9.793 -14.072 -7.326 1.00 89.94 200 SER A N 1
ATOM 1501 C CA . SER A 1 200 ? -10.616 -13.490 -8.387 1.00 89.94 200 SER A CA 1
ATOM 1502 C C . SER A 1 200 ? -10.773 -11.992 -8.129 1.00 89.94 200 SER A C 1
ATOM 1504 O O . SER A 1 200 ? -11.336 -11.580 -7.106 1.00 89.94 200 SER A O 1
ATOM 1506 N N . ILE A 1 201 ? -10.294 -11.178 -9.063 1.00 90.62 201 ILE A N 1
ATOM 1507 C CA . ILE A 1 201 ? -10.363 -9.720 -9.004 1.00 90.62 201 ILE A CA 1
ATOM 1508 C C . ILE A 1 201 ? -11.111 -9.247 -10.246 1.00 90.62 201 ILE A C 1
ATOM 1510 O O . ILE A 1 201 ? -10.782 -9.653 -11.350 1.00 90.62 201 ILE A O 1
ATOM 1514 N N . LEU A 1 202 ? -12.122 -8.406 -10.042 1.00 88.62 202 LEU A N 1
ATOM 1515 C CA . LEU A 1 202 ? -12.808 -7.676 -11.101 1.00 88.62 202 LEU A CA 1
ATOM 1516 C C . LEU A 1 202 ? -12.781 -6.205 -10.706 1.00 88.62 202 LEU A C 1
ATOM 1518 O O . LEU A 1 202 ? -13.319 -5.846 -9.653 1.00 88.62 202 LEU A O 1
ATOM 1522 N N . ILE A 1 203 ? -12.129 -5.373 -11.513 1.00 85.62 203 ILE A N 1
ATOM 1523 C CA . ILE A 1 203 ? -12.065 -3.929 -11.297 1.00 85.62 203 ILE A CA 1
ATOM 1524 C C . ILE A 1 203 ? -12.779 -3.244 -12.450 1.00 85.62 203 ILE A C 1
ATOM 1526 O O . ILE A 1 203 ? -12.413 -3.416 -13.601 1.00 85.62 203 ILE A O 1
ATOM 1530 N N . LEU A 1 204 ? -13.788 -2.445 -12.109 1.00 86.88 204 LEU A N 1
ATOM 1531 C CA . LEU A 1 204 ? -14.438 -1.533 -13.038 1.00 86.88 204 LEU A CA 1
ATOM 1532 C C . LEU A 1 204 ? -14.038 -0.119 -12.636 1.00 86.88 204 LEU A C 1
ATOM 1534 O O . LEU A 1 204 ? -14.311 0.315 -11.510 1.00 86.88 204 LEU A O 1
ATOM 1538 N N . ALA A 1 205 ? -13.357 0.574 -13.537 1.00 88.94 205 ALA A N 1
ATOM 1539 C CA . ALA A 1 205 ? -12.976 1.962 -13.363 1.00 88.94 205 ALA A CA 1
ATOM 1540 C C . ALA A 1 205 ? -13.280 2.733 -14.644 1.00 88.94 205 ALA A C 1
ATOM 1542 O O . ALA A 1 205 ? -13.108 2.215 -15.741 1.00 88.94 205 ALA A O 1
ATOM 1543 N N . ASP A 1 206 ? -13.688 3.986 -14.477 1.00 90.25 206 ASP A N 1
ATOM 1544 C CA . ASP A 1 206 ? -13.949 4.911 -15.586 1.00 90.25 206 ASP A CA 1
ATOM 1545 C C . ASP A 1 206 ? -12.676 5.702 -15.959 1.00 90.25 206 ASP A C 1
ATOM 1547 O O . ASP A 1 206 ? -12.680 6.560 -16.837 1.00 90.25 206 ASP A O 1
ATOM 1551 N N . GLU A 1 207 ? -11.576 5.473 -15.232 1.00 91.06 207 GLU A N 1
ATOM 1552 C CA . GLU A 1 207 ? -10.324 6.210 -15.360 1.00 91.06 207 GLU A CA 1
ATOM 1553 C C . GLU A 1 207 ? -9.114 5.273 -15.324 1.00 91.06 207 GLU A C 1
ATOM 1555 O O . GLU A 1 207 ? -9.084 4.278 -14.597 1.00 91.06 207 GLU A O 1
ATOM 1560 N N . ASN A 1 208 ? -8.092 5.626 -16.102 1.00 93.94 208 ASN A N 1
ATOM 1561 C CA . ASN A 1 208 ? -6.804 4.945 -16.087 1.00 93.94 208 ASN A CA 1
ATOM 1562 C C . ASN A 1 208 ? -5.986 5.387 -14.875 1.00 93.94 208 ASN A C 1
ATOM 1564 O O . ASN A 1 208 ? -5.906 6.577 -14.559 1.00 93.94 208 ASN A O 1
ATOM 1568 N N . GLY A 1 209 ? -5.274 4.455 -14.258 1.00 94.75 209 GLY A N 1
ATOM 1569 C CA . GLY A 1 209 ? -4.330 4.802 -13.212 1.00 94.75 209 GLY A CA 1
ATOM 1570 C C . GLY A 1 209 ? -3.849 3.605 -12.425 1.00 94.75 209 GLY A C 1
ATOM 1571 O O . GLY A 1 209 ? -3.945 2.462 -12.858 1.00 94.75 209 GLY A O 1
ATOM 1572 N N . ARG A 1 210 ? -3.289 3.876 -11.251 1.00 96.19 210 ARG A N 1
ATOM 1573 C CA . ARG A 1 210 ? -2.783 2.832 -10.376 1.00 96.19 210 ARG A CA 1
ATOM 1574 C C . ARG A 1 210 ? -3.162 3.060 -8.927 1.00 96.19 210 ARG A C 1
ATOM 1576 O O . ARG A 1 210 ? -3.118 4.190 -8.431 1.00 96.19 210 ARG A O 1
ATOM 1583 N N . VAL A 1 211 ? -3.486 1.960 -8.262 1.00 97.06 211 VAL A N 1
ATOM 1584 C CA . VAL A 1 211 ? -3.682 1.881 -6.816 1.00 97.06 211 VAL A CA 1
ATOM 1585 C C . VAL A 1 211 ? -2.537 1.058 -6.249 1.00 97.06 211 VAL A C 1
ATOM 1587 O O . VAL A 1 211 ? -2.339 -0.091 -6.629 1.00 97.06 211 VAL A O 1
ATOM 1590 N N . THR A 1 212 ? -1.773 1.651 -5.347 1.00 97.06 212 THR A N 1
ATOM 1591 C CA . THR A 1 212 ? -0.591 1.039 -4.749 1.00 97.06 212 THR A CA 1
ATOM 1592 C C . THR A 1 212 ? -0.876 0.671 -3.300 1.00 97.06 212 THR A C 1
ATOM 1594 O O . THR A 1 212 ? -1.388 1.484 -2.526 1.00 97.06 212 THR A O 1
ATOM 1597 N N . VAL A 1 213 ? -0.529 -0.556 -2.925 1.00 95.88 213 VAL A N 1
ATOM 1598 C CA . VAL A 1 213 ? -0.723 -1.116 -1.589 1.00 95.88 213 VAL A CA 1
ATOM 1599 C C . VAL A 1 213 ? 0.611 -1.640 -1.069 1.00 95.88 213 VAL A C 1
ATOM 1601 O O . VAL A 1 213 ? 1.244 -2.477 -1.705 1.00 95.88 213 VAL A O 1
ATOM 1604 N N . ASN A 1 214 ? 1.028 -1.175 0.103 1.00 93.62 214 ASN A N 1
ATOM 1605 C CA . ASN A 1 214 ? 2.151 -1.754 0.831 1.00 93.62 214 ASN A CA 1
ATOM 1606 C C . ASN A 1 214 ? 1.661 -3.027 1.521 1.00 93.62 214 ASN A C 1
ATOM 1608 O O . ASN A 1 214 ? 0.671 -2.977 2.257 1.00 93.62 214 ASN A O 1
ATOM 1612 N N . ILE A 1 215 ? 2.340 -4.149 1.304 1.00 94.44 215 ILE A N 1
ATOM 1613 C CA . ILE A 1 215 ? 1.964 -5.445 1.872 1.00 94.44 215 ILE A CA 1
ATOM 1614 C C . ILE A 1 215 ? 3.106 -6.050 2.680 1.00 94.44 215 ILE A C 1
ATOM 1616 O O . ILE A 1 215 ? 4.268 -5.824 2.362 1.00 94.44 215 ILE A O 1
ATOM 1620 N N . CYS A 1 216 ? 2.773 -6.842 3.698 1.00 94.00 216 CYS A N 1
ATOM 1621 C CA . CYS A 1 216 ? 3.722 -7.743 4.350 1.00 94.00 216 CYS A CA 1
ATOM 1622 C C . CYS A 1 216 ? 3.171 -9.164 4.348 1.00 94.00 216 CYS A C 1
ATOM 1624 O O . CYS A 1 216 ? 1.981 -9.375 4.596 1.00 94.00 216 CYS A O 1
ATOM 1626 N N . VAL A 1 217 ? 4.048 -10.122 4.076 1.00 94.38 217 VAL A N 1
ATOM 1627 C CA . VAL A 1 217 ? 3.737 -11.540 3.919 1.00 94.38 217 VAL A CA 1
ATOM 1628 C C . VAL A 1 217 ? 4.569 -12.330 4.911 1.00 94.38 217 VAL A C 1
ATOM 1630 O O . VAL A 1 217 ? 5.780 -12.127 4.996 1.00 94.38 217 VAL A O 1
ATOM 1633 N N . ASN A 1 218 ? 3.930 -13.220 5.663 1.00 92.69 218 ASN A N 1
ATOM 1634 C CA . ASN A 1 218 ? 4.635 -14.067 6.619 1.00 92.69 218 ASN A CA 1
ATOM 1635 C C . ASN A 1 218 ? 5.379 -15.230 5.933 1.00 92.69 218 ASN A C 1
ATOM 1637 O O . ASN A 1 218 ? 5.313 -15.422 4.709 1.00 92.69 218 ASN A O 1
ATOM 1641 N N . LYS A 1 219 ? 6.072 -16.046 6.727 1.00 94.00 219 LYS A N 1
ATOM 1642 C CA . LYS A 1 219 ? 6.756 -17.252 6.247 1.00 94.00 219 LYS A CA 1
ATOM 1643 C C . LYS A 1 219 ? 5.831 -18.206 5.507 1.00 94.00 219 LYS A C 1
ATOM 1645 O O . LYS A 1 219 ? 6.208 -18.736 4.466 1.00 94.00 219 LYS A O 1
ATOM 1650 N N . GLU A 1 220 ? 4.609 -18.386 5.994 1.00 94.12 220 GLU A N 1
ATOM 1651 C CA . GLU A 1 220 ? 3.622 -19.308 5.428 1.00 94.12 220 GLU A CA 1
ATOM 1652 C C . GLU A 1 220 ? 3.098 -18.840 4.065 1.00 94.12 220 GLU A C 1
ATOM 1654 O O . GLU A 1 220 ? 2.631 -19.665 3.285 1.00 94.12 220 GLU A O 1
ATOM 1659 N N . GLY A 1 221 ? 3.235 -17.549 3.749 1.00 94.12 221 GLY A N 1
ATOM 1660 C CA . GLY A 1 221 ? 2.782 -16.965 2.486 1.00 94.12 221 GLY A CA 1
ATOM 1661 C C . GLY A 1 221 ? 1.463 -16.223 2.575 1.00 94.12 221 GLY A C 1
ATOM 1662 O O . GLY A 1 221 ? 0.909 -15.844 1.550 1.00 94.12 221 GLY A O 1
ATOM 1663 N N . VAL A 1 222 ? 0.976 -15.972 3.783 1.00 96.06 222 VAL A N 1
ATOM 1664 C CA . VAL A 1 222 ? -0.244 -15.211 4.028 1.00 96.06 222 VAL A CA 1
ATOM 1665 C C . VAL A 1 222 ? 0.098 -13.732 4.162 1.00 96.06 222 VAL A C 1
ATOM 1667 O O . VAL A 1 222 ? 1.038 -13.350 4.866 1.00 96.06 222 VAL A O 1
ATOM 1670 N N . VAL A 1 223 ? -0.685 -12.883 3.499 1.00 95.88 223 VAL A N 1
ATOM 1671 C CA . VAL A 1 223 ? -0.580 -11.428 3.624 1.00 95.88 223 VAL A CA 1
ATOM 1672 C C . VAL A 1 223 ? -1.144 -10.998 4.980 1.00 95.88 223 VAL A C 1
ATOM 1674 O O . VAL A 1 223 ? -2.352 -11.005 5.204 1.00 95.88 223 VAL A O 1
ATOM 1677 N N . THR A 1 224 ? -0.268 -10.603 5.901 1.00 91.31 224 THR A N 1
ATOM 1678 C CA . THR A 1 224 ? -0.642 -10.196 7.267 1.00 91.31 224 THR A CA 1
ATOM 1679 C C . THR A 1 224 ? -0.947 -8.705 7.370 1.00 91.31 224 THR A C 1
ATOM 1681 O O . THR A 1 224 ? -1.700 -8.277 8.247 1.00 91.31 224 THR A O 1
ATOM 1684 N N . LYS A 1 225 ? -0.402 -7.899 6.454 1.00 90.38 225 LYS A N 1
ATOM 1685 C CA . LYS A 1 225 ? -0.566 -6.444 6.434 1.00 90.38 225 LYS A CA 1
ATOM 1686 C C . LYS A 1 225 ? -0.830 -5.956 5.016 1.00 90.38 225 LYS A C 1
ATOM 1688 O O . LYS A 1 225 ? -0.177 -6.407 4.083 1.00 90.38 225 LYS A O 1
ATOM 1693 N N . ALA A 1 226 ? -1.764 -5.017 4.876 1.00 94.81 226 ALA A N 1
ATOM 1694 C CA . ALA A 1 226 ? -2.033 -4.307 3.630 1.00 94.81 226 ALA A CA 1
ATOM 1695 C C . ALA A 1 226 ? -2.450 -2.867 3.953 1.00 94.81 226 ALA A C 1
ATOM 1697 O O . ALA A 1 226 ? -3.450 -2.656 4.645 1.00 94.81 226 ALA A O 1
ATOM 1698 N N . GLU A 1 227 ? -1.683 -1.892 3.472 1.00 92.00 227 GLU A N 1
ATOM 1699 C CA . GLU A 1 227 ? -1.893 -0.461 3.710 1.00 92.00 227 GLU A CA 1
ATOM 1700 C C . GLU A 1 227 ? -1.861 0.314 2.393 1.00 92.00 227 GLU A C 1
ATOM 1702 O O . GLU A 1 227 ? -1.003 0.088 1.543 1.00 92.00 227 GLU A O 1
ATOM 1707 N N . PHE A 1 228 ? -2.790 1.252 2.217 1.00 95.44 228 PHE A N 1
ATOM 1708 C CA . PHE A 1 228 ? -2.855 2.051 0.999 1.00 95.44 228 PHE A CA 1
ATOM 1709 C C . PHE A 1 228 ? -1.686 3.034 0.949 1.00 95.44 228 PHE A C 1
ATOM 1711 O O . PHE A 1 228 ? -1.442 3.773 1.902 1.00 95.44 228 PHE A O 1
ATOM 1718 N N . ASN A 1 229 ? -1.000 3.078 -0.189 1.00 90.00 229 ASN A N 1
ATOM 1719 C CA . ASN A 1 229 ? 0.082 4.011 -0.439 1.00 90.00 229 ASN A CA 1
ATOM 1720 C C . ASN A 1 229 ? -0.392 5.113 -1.391 1.00 90.00 229 ASN A C 1
ATOM 1722 O O . ASN A 1 229 ? -0.257 5.009 -2.612 1.00 90.00 229 ASN A O 1
ATOM 1726 N N . GLY A 1 230 ? -0.935 6.189 -0.818 1.00 90.50 230 GLY A N 1
ATOM 1727 C CA . GLY A 1 230 ? -1.446 7.325 -1.586 1.00 90.50 230 GLY A CA 1
ATOM 1728 C C . GLY A 1 230 ? -0.382 8.038 -2.418 1.00 90.50 230 GLY A C 1
ATOM 1729 O O . GLY A 1 230 ? -0.676 8.483 -3.517 1.00 90.50 230 GLY A O 1
ATOM 1730 N N . THR A 1 231 ? 0.867 8.083 -1.951 1.00 91.44 231 THR A N 1
ATOM 1731 C CA . THR A 1 231 ? 1.950 8.784 -2.667 1.00 91.44 231 THR A CA 1
ATOM 1732 C C . THR A 1 231 ? 2.397 8.073 -3.939 1.00 91.44 231 THR A C 1
ATOM 1734 O O . THR A 1 231 ? 2.806 8.714 -4.900 1.00 91.44 231 THR A O 1
ATOM 1737 N N . MET A 1 232 ? 2.291 6.743 -3.964 1.00 84.50 232 MET A N 1
ATOM 1738 C CA . MET A 1 232 ? 2.596 5.938 -5.141 1.00 84.50 232 MET A CA 1
ATOM 1739 C C . MET A 1 232 ? 1.356 5.629 -5.977 1.00 84.50 232 MET A C 1
ATOM 1741 O O . MET A 1 232 ? 1.480 4.959 -7.004 1.00 84.50 232 MET A O 1
ATOM 1745 N N . SER A 1 233 ? 0.174 6.075 -5.562 1.00 93.38 233 SER A N 1
ATOM 1746 C CA . SER A 1 233 ? -1.082 5.858 -6.279 1.00 93.38 233 SER A CA 1
ATOM 1747 C C . SER A 1 233 ? -1.451 7.091 -7.087 1.00 93.38 233 SER A C 1
ATOM 1749 O O . SER A 1 233 ? -1.243 8.214 -6.644 1.00 93.38 233 SER A O 1
ATOM 1751 N N . THR A 1 234 ? -2.037 6.887 -8.262 1.00 95.62 234 THR A N 1
ATOM 1752 C CA . THR A 1 234 ? -2.671 7.982 -9.014 1.00 95.62 234 THR A CA 1
ATOM 1753 C C . THR A 1 234 ? -4.174 8.033 -8.759 1.00 95.62 234 THR A C 1
ATOM 1755 O O . THR A 1 234 ? -4.781 9.085 -8.911 1.00 95.62 234 THR A O 1
ATOM 1758 N N . ILE A 1 235 ? -4.765 6.912 -8.330 1.00 93.50 235 ILE A N 1
ATOM 1759 C CA . ILE A 1 235 ? -6.182 6.794 -7.992 1.00 93.50 235 ILE A CA 1
ATOM 1760 C C . ILE A 1 235 ? -6.327 6.676 -6.472 1.00 93.50 235 ILE A C 1
ATOM 1762 O O . ILE A 1 235 ? -5.768 5.773 -5.850 1.00 93.50 235 ILE A O 1
ATOM 1766 N N . ALA A 1 236 ? -7.129 7.563 -5.881 1.00 93.56 236 ALA A N 1
ATOM 1767 C CA . ALA A 1 236 ? -7.469 7.552 -4.454 1.00 93.56 236 ALA A CA 1
ATOM 1768 C C . ALA A 1 236 ? -8.971 7.321 -4.193 1.00 93.56 236 ALA A C 1
ATOM 1770 O O . ALA A 1 236 ? -9.449 7.481 -3.068 1.00 93.56 236 ALA A O 1
ATOM 1771 N N . LYS A 1 237 ? -9.740 6.941 -5.226 1.00 94.69 237 LYS A N 1
ATOM 1772 C CA . LYS A 1 237 ? -11.181 6.677 -5.113 1.00 94.69 237 LYS A CA 1
ATOM 1773 C C . LYS A 1 237 ? -11.425 5.572 -4.082 1.00 94.69 237 LYS A C 1
ATOM 1775 O O . LYS A 1 237 ? -10.930 4.455 -4.232 1.00 94.69 237 LYS A O 1
ATOM 1780 N N . LYS A 1 238 ? -12.215 5.869 -3.041 1.00 93.06 238 LYS A N 1
ATOM 1781 C CA . LYS A 1 238 ? -12.413 4.985 -1.873 1.00 93.06 238 LYS A CA 1
ATOM 1782 C C . LYS A 1 238 ? -12.827 3.560 -2.256 1.00 93.06 238 LYS A C 1
ATOM 1784 O O . LYS A 1 238 ? -12.353 2.611 -1.632 1.00 93.06 238 LYS A O 1
ATOM 1789 N N . SER A 1 239 ? -13.683 3.402 -3.269 1.00 93.25 239 SER A N 1
ATOM 1790 C CA . SER A 1 239 ? -14.127 2.089 -3.758 1.00 93.25 239 SER A CA 1
ATOM 1791 C C . SER A 1 239 ? -12.964 1.251 -4.297 1.00 93.25 239 SER A C 1
ATOM 1793 O O . SER A 1 239 ? -12.803 0.104 -3.885 1.00 93.25 239 SER A O 1
ATOM 1795 N N . LEU A 1 240 ? -12.119 1.842 -5.146 1.00 94.31 240 LEU A N 1
ATOM 1796 C CA . LEU A 1 240 ? -10.963 1.183 -5.759 1.00 94.31 240 LEU A CA 1
ATOM 1797 C C . LEU A 1 240 ? -9.873 0.890 -4.726 1.00 94.31 240 LEU A C 1
ATOM 1799 O O . LEU A 1 240 ? -9.351 -0.220 -4.684 1.00 94.31 240 LEU A O 1
ATOM 1803 N N . VAL A 1 241 ? -9.605 1.837 -3.823 1.00 95.88 241 VAL A N 1
ATOM 1804 C CA . VAL A 1 241 ? -8.663 1.636 -2.712 1.00 95.88 241 VAL A CA 1
ATOM 1805 C C . VAL A 1 241 ? -9.122 0.500 -1.793 1.00 95.88 241 VAL A C 1
ATOM 1807 O O . VAL A 1 241 ? -8.339 -0.390 -1.473 1.00 95.88 241 VAL A O 1
ATOM 1810 N N . SER A 1 242 ? -10.399 0.482 -1.396 1.00 95.19 242 SER A N 1
ATOM 1811 C CA . SER A 1 242 ? -10.934 -0.569 -0.514 1.00 95.19 242 SER A CA 1
ATOM 1812 C C . SER A 1 242 ? -10.905 -1.943 -1.178 1.00 95.19 242 SER A C 1
ATOM 1814 O O . SER A 1 242 ? -10.618 -2.941 -0.518 1.00 95.19 242 SER A O 1
ATOM 1816 N N . LEU A 1 243 ? -11.203 -1.999 -2.479 1.00 94.88 243 LEU A N 1
ATOM 1817 C CA . LEU A 1 243 ? -11.144 -3.230 -3.256 1.00 94.88 243 LEU A CA 1
ATOM 1818 C C . LEU A 1 243 ? -9.708 -3.751 -3.352 1.00 94.88 243 LEU A C 1
ATOM 1820 O O . LEU A 1 243 ? -9.478 -4.915 -3.034 1.00 94.88 243 LEU A O 1
ATOM 1824 N N . ALA A 1 244 ? -8.751 -2.889 -3.705 1.00 95.81 244 ALA A N 1
ATOM 1825 C CA . ALA A 1 244 ? -7.336 -3.241 -3.774 1.00 95.81 244 ALA A CA 1
ATOM 1826 C C . ALA A 1 244 ? -6.813 -3.748 -2.423 1.00 95.81 244 ALA A C 1
ATOM 1828 O O . ALA A 1 244 ? -6.181 -4.796 -2.370 1.00 95.81 244 ALA A O 1
ATOM 1829 N N . LEU A 1 245 ? -7.139 -3.071 -1.316 1.00 96.25 245 LEU A N 1
ATOM 1830 C CA . LEU A 1 245 ? -6.751 -3.508 0.031 1.00 96.25 245 LEU A CA 1
ATOM 1831 C C . LEU A 1 245 ? -7.333 -4.871 0.402 1.00 96.25 245 LEU A C 1
ATOM 1833 O O . LEU A 1 245 ? -6.634 -5.702 0.978 1.00 96.25 245 LEU A O 1
ATOM 1837 N N . ARG A 1 246 ? -8.612 -5.100 0.089 1.00 96.62 246 ARG A N 1
ATOM 1838 C CA . ARG A 1 246 ? -9.274 -6.380 0.355 1.00 96.62 246 ARG A CA 1
ATOM 1839 C C . ARG A 1 246 ? -8.622 -7.495 -0.455 1.00 96.62 246 ARG A C 1
ATOM 1841 O O . ARG A 1 246 ? -8.232 -8.503 0.116 1.00 96.62 246 ARG A O 1
ATOM 1848 N N . LYS A 1 247 ? -8.447 -7.275 -1.759 1.00 96.69 247 LYS A N 1
ATOM 1849 C CA . LYS A 1 247 ? -7.869 -8.263 -2.671 1.00 96.69 247 LYS A CA 1
ATOM 1850 C C . LYS A 1 247 ? -6.404 -8.533 -2.396 1.00 96.69 247 LYS A C 1
ATOM 1852 O O . LYS A 1 247 ? -6.020 -9.690 -2.418 1.00 96.69 247 LYS A O 1
ATOM 1857 N N . ALA A 1 248 ? -5.622 -7.523 -2.025 1.00 96.88 248 ALA A N 1
ATOM 1858 C CA . ALA A 1 248 ? -4.241 -7.703 -1.594 1.00 96.88 248 ALA A CA 1
ATOM 1859 C C . ALA A 1 248 ? -4.123 -8.690 -0.421 1.00 96.88 248 ALA A C 1
ATOM 1861 O O . ALA A 1 248 ? -3.219 -9.514 -0.426 1.00 96.88 248 ALA A O 1
ATOM 1862 N N . LYS A 1 249 ? -5.048 -8.658 0.550 1.00 96.88 249 LYS A N 1
ATOM 1863 C CA . LYS A 1 249 ? -5.053 -9.591 1.694 1.00 96.88 249 LYS A CA 1
ATOM 1864 C C . LYS A 1 249 ? -5.459 -11.025 1.338 1.00 96.88 249 LYS A C 1
ATOM 1866 O O . LYS A 1 249 ? -5.187 -11.927 2.117 1.00 96.88 249 LYS A O 1
ATOM 1871 N N . GLU A 1 250 ? -6.123 -11.223 0.202 1.00 96.00 250 GLU A N 1
ATOM 1872 C CA . GLU A 1 250 ? -6.569 -12.539 -0.276 1.00 96.00 250 GLU A CA 1
ATOM 1873 C C . GLU A 1 250 ? -5.486 -13.270 -1.094 1.00 96.00 250 GLU A C 1
ATOM 1875 O O . GLU A 1 250 ? -5.685 -14.423 -1.459 1.00 96.00 250 GLU A O 1
ATOM 1880 N N . PHE A 1 251 ? -4.349 -12.632 -1.401 1.00 96.19 251 PHE A N 1
ATOM 1881 C CA . PHE A 1 251 ? -3.237 -13.313 -2.070 1.00 96.19 251 PHE A CA 1
ATOM 1882 C C . PHE A 1 251 ? -2.564 -14.326 -1.145 1.00 96.19 251 PHE A C 1
ATOM 1884 O O . PHE A 1 251 ? -2.239 -14.014 0.003 1.00 96.19 251 PHE A O 1
ATOM 1891 N N . GLU A 1 252 ? -2.248 -15.495 -1.700 1.00 95.00 252 GLU A N 1
ATOM 1892 C CA . GLU A 1 252 ? -1.369 -16.465 -1.055 1.00 95.00 252 GLU A CA 1
ATOM 1893 C C . GLU A 1 252 ? -0.076 -16.620 -1.849 1.00 95.00 252 GLU A C 1
ATOM 1895 O O . GLU A 1 252 ? -0.070 -16.874 -3.055 1.00 95.00 252 GLU A O 1
ATOM 1900 N N . PHE A 1 253 ? 1.044 -16.522 -1.153 1.00 96.38 253 PHE A N 1
ATOM 1901 C CA . PHE A 1 253 ? 2.376 -16.764 -1.677 1.00 96.38 253 PHE A CA 1
ATOM 1902 C C . PHE A 1 253 ? 2.841 -18.168 -1.281 1.00 96.38 253 PHE A C 1
ATOM 1904 O O . PHE A 1 253 ? 2.350 -18.775 -0.333 1.00 96.38 253 PHE A O 1
ATOM 1911 N N . MET A 1 254 ? 3.817 -18.706 -2.004 1.00 95.31 254 MET A N 1
ATOM 1912 C CA . MET A 1 254 ? 4.527 -19.912 -1.577 1.00 95.31 254 MET A CA 1
ATOM 1913 C C . MET A 1 254 ? 5.283 -19.645 -0.274 1.00 95.31 254 MET A C 1
ATOM 1915 O O . MET A 1 254 ? 5.602 -18.497 0.023 1.00 95.31 254 MET A O 1
ATOM 1919 N N . THR A 1 255 ? 5.614 -20.678 0.498 1.00 93.75 255 THR A N 1
ATOM 1920 C CA . THR A 1 255 ? 6.418 -20.528 1.721 1.00 93.75 255 THR A CA 1
ATOM 1921 C C . THR A 1 255 ? 7.741 -19.804 1.438 1.00 93.75 255 THR A C 1
ATOM 1923 O O . THR A 1 255 ? 8.410 -20.084 0.443 1.00 93.75 255 THR A O 1
ATOM 1926 N N . GLY A 1 256 ? 8.082 -18.840 2.292 1.00 91.06 256 GLY A N 1
ATOM 1927 C CA . GLY A 1 256 ? 9.251 -17.973 2.167 1.00 91.06 256 GLY A CA 1
ATOM 1928 C C . GLY A 1 256 ? 10.396 -18.389 3.085 1.00 91.06 256 GLY A C 1
ATOM 1929 O O . GLY A 1 256 ? 10.242 -19.246 3.955 1.00 91.06 256 GLY A O 1
ATOM 1930 N N . LYS A 1 257 ? 11.558 -17.761 2.884 1.00 87.44 257 LYS A N 1
ATOM 1931 C CA . LYS A 1 257 ? 12.732 -17.950 3.749 1.00 87.44 257 LYS A CA 1
ATOM 1932 C C . LYS A 1 257 ? 12.585 -17.207 5.080 1.00 87.44 257 LYS A C 1
ATOM 1934 O O . LYS A 1 257 ? 12.984 -17.735 6.113 1.00 87.44 257 LYS A O 1
ATOM 1939 N N . TYR A 1 258 ? 12.017 -16.008 5.017 1.00 87.88 258 TYR A N 1
ATOM 1940 C CA . TYR A 1 258 ? 11.945 -15.057 6.118 1.00 87.88 258 TYR A CA 1
ATOM 1941 C C . TYR A 1 258 ? 10.588 -15.111 6.816 1.00 87.88 258 TYR A C 1
ATOM 1943 O O . TYR A 1 258 ? 9.569 -15.397 6.179 1.00 87.88 258 TYR A O 1
ATOM 1951 N N . ASP A 1 259 ? 10.572 -14.793 8.106 1.00 85.75 259 ASP A N 1
ATOM 1952 C CA . ASP A 1 259 ? 9.352 -14.759 8.912 1.00 85.75 259 ASP A CA 1
ATOM 1953 C C . ASP A 1 259 ? 8.400 -13.645 8.473 1.00 85.75 259 ASP A C 1
ATOM 1955 O O . ASP A 1 259 ? 7.181 -13.803 8.559 1.00 85.75 259 ASP A O 1
ATOM 1959 N N . LEU A 1 260 ? 8.951 -12.552 7.941 1.00 87.88 260 LEU A N 1
ATOM 1960 C CA . LEU A 1 260 ? 8.203 -11.445 7.366 1.00 87.88 260 LEU A CA 1
ATOM 1961 C C . LEU A 1 260 ? 8.953 -10.869 6.161 1.00 87.88 260 LEU A C 1
ATOM 1963 O O . LEU A 1 260 ? 10.135 -10.565 6.254 1.00 87.88 260 LEU A O 1
ATOM 1967 N N . GLN A 1 261 ? 8.259 -10.679 5.041 1.00 88.56 261 GLN A N 1
ATOM 1968 C CA . GLN A 1 261 ? 8.761 -9.962 3.865 1.00 88.56 261 GLN A CA 1
ATOM 1969 C C . GLN A 1 261 ? 7.750 -8.891 3.480 1.00 88.56 261 GLN A C 1
ATOM 1971 O O . GLN A 1 261 ? 6.579 -9.215 3.269 1.00 88.56 261 GLN A O 1
ATOM 1976 N N . CYS A 1 262 ? 8.175 -7.633 3.372 1.00 91.50 262 CYS A N 1
ATOM 1977 C CA . CYS A 1 262 ? 7.290 -6.551 2.946 1.00 91.50 262 CYS A CA 1
ATOM 1978 C C . CYS A 1 262 ? 7.672 -5.987 1.583 1.00 91.50 262 CYS A C 1
ATOM 1980 O O . CYS A 1 262 ? 8.835 -5.924 1.198 1.00 91.50 262 CYS A O 1
ATOM 1982 N N . GLY A 1 263 ? 6.667 -5.514 0.870 1.00 92.12 263 GLY A N 1
ATOM 1983 C CA . GLY A 1 263 ? 6.833 -5.002 -0.469 1.00 92.12 263 GLY A CA 1
ATOM 1984 C C . GLY A 1 263 ? 5.668 -4.128 -0.886 1.00 92.12 263 GLY A C 1
ATOM 1985 O O . GLY A 1 263 ? 4.823 -3.726 -0.082 1.00 92.12 263 GLY A O 1
ATOM 1986 N N . THR A 1 264 ? 5.630 -3.846 -2.176 1.00 92.75 264 THR A N 1
ATOM 1987 C CA . THR A 1 264 ? 4.607 -3.025 -2.804 1.00 92.75 264 THR A CA 1
ATOM 1988 C C . THR A 1 264 ? 3.871 -3.848 -3.847 1.00 92.75 264 THR A C 1
ATOM 1990 O O . THR A 1 264 ? 4.491 -4.493 -4.686 1.00 92.75 264 THR A O 1
ATOM 1993 N N . MET A 1 265 ? 2.544 -3.799 -3.803 1.00 96.19 265 MET A N 1
ATOM 1994 C CA . MET A 1 265 ? 1.644 -4.354 -4.803 1.00 96.19 265 MET A CA 1
ATOM 1995 C C . MET A 1 265 ? 0.948 -3.201 -5.528 1.00 96.19 265 MET A C 1
ATOM 1997 O O . MET A 1 265 ? 0.249 -2.394 -4.916 1.00 96.19 265 MET A O 1
ATOM 2001 N N . VAL A 1 266 ? 1.154 -3.108 -6.837 1.00 97.00 266 VAL A N 1
ATOM 2002 C CA . VAL A 1 266 ? 0.606 -2.060 -7.700 1.00 97.00 266 VAL A CA 1
ATOM 2003 C C . VAL A 1 266 ? -0.476 -2.664 -8.581 1.00 97.00 266 VAL A C 1
ATOM 2005 O O . VAL A 1 266 ? -0.196 -3.532 -9.404 1.00 97.00 266 VAL A O 1
ATOM 2008 N N . PHE A 1 267 ? -1.702 -2.178 -8.426 1.00 96.69 267 PHE A N 1
ATOM 2009 C CA . PHE A 1 267 ? -2.838 -2.484 -9.287 1.00 96.69 267 PHE A CA 1
ATOM 2010 C C . PHE A 1 267 ? -2.873 -1.440 -10.400 1.00 96.69 267 PHE A C 1
ATOM 2012 O O . PHE A 1 267 ? -3.295 -0.308 -10.163 1.00 96.69 267 PHE A O 1
ATOM 2019 N N . ASN A 1 268 ? -2.394 -1.796 -11.590 1.00 95.31 268 ASN A N 1
ATOM 2020 C CA . ASN A 1 268 ? -2.471 -0.948 -12.776 1.00 95.31 268 ASN A CA 1
ATOM 2021 C C . ASN A 1 268 ? -3.816 -1.196 -13.456 1.00 95.31 268 ASN A C 1
ATOM 2023 O O . ASN A 1 268 ? -4.051 -2.289 -13.965 1.00 95.31 268 ASN A O 1
ATOM 2027 N N . ILE A 1 269 ? -4.674 -0.183 -13.423 1.00 95.44 269 ILE A N 1
ATOM 2028 C CA . ILE A 1 269 ? -6.063 -0.230 -13.862 1.00 95.44 269 ILE A CA 1
ATOM 2029 C C . ILE A 1 269 ? -6.188 0.593 -15.141 1.00 95.44 269 ILE A C 1
ATOM 2031 O O . ILE A 1 269 ? -5.754 1.749 -15.193 1.00 95.44 269 ILE A O 1
ATOM 2035 N N . LYS A 1 270 ? -6.801 0.008 -16.162 1.00 93.25 270 LYS A N 1
ATOM 2036 C CA . LYS A 1 270 ? -7.253 0.715 -17.351 1.00 93.25 270 LYS A CA 1
ATOM 2037 C C . LYS A 1 270 ? -8.739 1.012 -17.210 1.00 93.25 270 LYS A C 1
ATOM 2039 O O . LYS A 1 270 ? -9.511 0.162 -16.782 1.00 93.25 270 LYS A O 1
ATOM 2044 N N . GLY A 1 271 ? -9.107 2.246 -17.519 1.00 87.56 271 GLY A N 1
ATOM 2045 C CA . GLY A 1 271 ? -10.496 2.666 -17.570 1.00 87.56 271 GLY A CA 1
ATOM 2046 C C . GLY A 1 271 ? -11.136 2.222 -18.880 1.00 87.56 271 GLY A C 1
ATOM 2047 O O . GLY A 1 271 ? -10.484 2.289 -19.926 1.00 87.56 271 GLY A O 1
ATOM 2048 N N . SER A 1 272 ? -12.393 1.790 -18.800 1.00 77.88 272 SER A N 1
ATOM 2049 C CA . SER A 1 272 ? -13.247 1.461 -19.951 1.00 77.88 272 SER A CA 1
ATOM 2050 C C . SER A 1 272 ? -14.166 2.615 -20.337 1.00 77.88 272 SER A C 1
ATOM 2052 O O . SER A 1 272 ? -14.598 3.356 -19.426 1.00 77.88 272 SER A O 1
#

Secondary structure (DSSP, 8-state):
-HHHHHHHHHHHTT-HHHHHHHHHHHHHH-TT-HHHHHHHHHHHHHTT-HHHHHHHHHHHHHTT-HHHHHHHHHHH-------------PPPP-------------------PPP-----------------------------------------------TTSPP-----EEEESSSSEEEEEESTTTTTSPEEE--------SS-EEEEEEEEEETTSBEEEEEE-GGG-S---HHHHHHHHHHHHT-EEPPPSSSEEEEEEEEEE---

Radius of gyration: 27.34 Å; chains: 1; boundin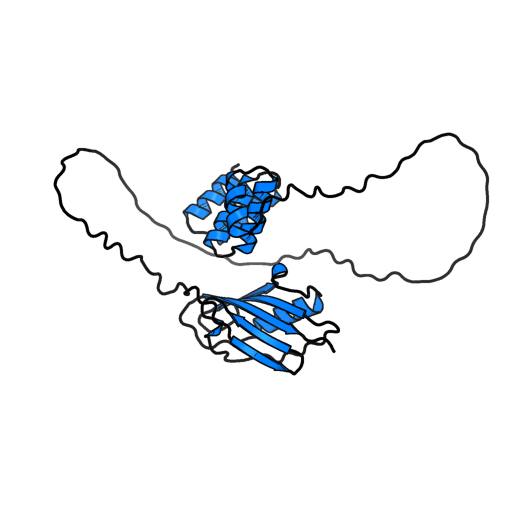g box: 98×74×56 Å

Foldseek 3Di:
DVLLVVLVVCVVVVVLVVSLVSLVVVCVVPVLALSSLQSNLVSCVVVVVLVSSLVSLVSSVLSPDPVSVVSNCVSVVDDDDRDDDDDDDDDDDDDDDDDDDDDDDDDDDDDDDDDDDDDDDDDDDDDDDDDDDDDDDDDDDDDDDDDDDDDDDPPPPPPPPPQQDQDFWFDKAWDALDPFKIKIKGTSCVRVFAWPDQDDDDDADQAWWKWKWKWKAAQQFATPDIHTDPVRTPDPPPVVNVRCRVRRRVTGTHGDSHRMTIIMMMIGGHHD